Protein AF-A0A931S1G1-F1 (afdb_monomer_lite)

Foldseek 3Di:
DDDDDDDDDDDDDDDDDDDPDDPDDDPDQDPFLWDDDPNWIWTQDPLFIDINNHGLQVVLVDPPDDLVSLVVSLVVLVVSVVVCVVRDPDPVVCPSVVVNSVVSNVSSVVVVVVVVCCVVVVWDWDQDPNFIATNNDGLVVLLVVCVVAVDPVSLVVLVVLLVSLVVLCVDPVNVVCNVVSVVSNVSSVVSSVPDDRDDPPDDDDDDDPPDD

Secondary structure (DSSP, 8-state):
-------------PPPPPPP-PPPPPSS--TT--EEETTEEEEEETTEEEETTEEHHHHHH-TT--HHHHHHHHHHHHHHHHHHHHH-S-GGGGHHHHHHHHHHHHHHHHHHHHHHHHHHH---EEEETTEEEETTEEHHHHHHHHHH---HHHHHHHHHHHHHHHHHHH-GGGHHHHHHHHHHHHHHHHHHHH---------PPPPP----

Structure (mmCIF, N/CA/C/O backbone):
data_AF-A0A931S1G1-F1
#
_entry.id   AF-A0A931S1G1-F1
#
loop_
_atom_site.group_PDB
_atom_site.id
_atom_site.type_symbol
_atom_site.label_atom_id
_atom_site.label_alt_id
_atom_site.label_comp_id
_atom_site.label_asym_id
_atom_site.label_entity_id
_atom_site.label_seq_id
_atom_site.pdbx_PDB_ins_code
_atom_site.Cartn_x
_atom_site.Cartn_y
_atom_site.Cartn_z
_atom_site.occupancy
_atom_site.B_iso_or_equiv
_atom_site.auth_seq_id
_atom_site.auth_comp_id
_atom_site.auth_asym_id
_atom_site.auth_atom_id
_atom_site.pdbx_PDB_model_num
ATOM 1 N N . MET A 1 1 ? 48.129 -66.872 -9.471 1.00 43.12 1 MET A N 1
ATOM 2 C CA . MET A 1 1 ? 48.352 -65.438 -9.185 1.00 43.12 1 MET A CA 1
ATOM 3 C C . MET A 1 1 ? 47.123 -64.665 -9.630 1.00 43.12 1 MET A C 1
ATOM 5 O O . MET A 1 1 ? 46.951 -64.402 -10.811 1.00 43.12 1 MET A O 1
ATOM 9 N N . SER A 1 2 ? 46.232 -64.403 -8.679 1.00 41.09 2 SER A N 1
ATOM 10 C CA . SER A 1 2 ? 44.941 -63.745 -8.877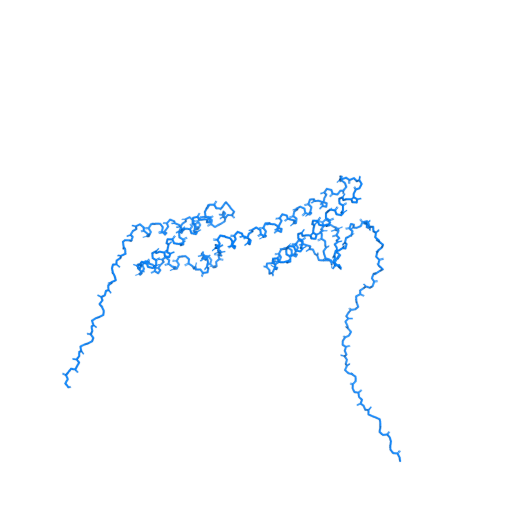 1.00 41.09 2 SER A CA 1
ATOM 11 C C . SER A 1 2 ? 45.110 -62.227 -8.863 1.00 41.09 2 SER A C 1
ATOM 13 O O . SER A 1 2 ? 45.758 -61.694 -7.964 1.00 41.09 2 SER A O 1
ATOM 15 N N . ARG A 1 3 ? 44.506 -61.521 -9.822 1.00 38.47 3 ARG A N 1
ATOM 16 C CA . ARG A 1 3 ? 44.240 -60.081 -9.710 1.00 38.47 3 ARG A CA 1
ATOM 17 C C . ARG A 1 3 ? 42.807 -59.790 -10.129 1.00 38.47 3 ARG A C 1
ATOM 19 O O . ARG A 1 3 ? 42.507 -59.551 -11.292 1.00 38.47 3 ARG A O 1
ATOM 26 N N . THR A 1 4 ? 41.953 -59.826 -9.118 1.00 42.69 4 THR A N 1
ATOM 27 C CA . THR A 1 4 ? 40.660 -59.156 -9.030 1.00 42.69 4 THR A CA 1
ATOM 28 C C . THR A 1 4 ? 40.841 -57.674 -9.373 1.00 42.69 4 THR A C 1
ATOM 30 O O . THR A 1 4 ? 41.740 -57.026 -8.835 1.00 42.69 4 THR A O 1
ATOM 33 N N . ARG A 1 5 ? 40.017 -57.127 -10.270 1.00 42.94 5 ARG A N 1
ATOM 34 C CA . ARG A 1 5 ? 39.828 -55.677 -10.387 1.00 42.94 5 ARG A CA 1
ATOM 35 C C . ARG A 1 5 ? 38.384 -55.352 -10.057 1.00 42.94 5 ARG A C 1
ATOM 37 O O . ARG A 1 5 ? 37.467 -55.847 -10.705 1.00 42.94 5 ARG A O 1
ATOM 44 N N . ASP A 1 6 ? 38.263 -54.543 -9.016 1.00 43.22 6 ASP A N 1
ATOM 45 C CA . ASP A 1 6 ? 37.042 -54.019 -8.436 1.00 43.22 6 ASP A CA 1
ATOM 46 C C . ASP A 1 6 ? 36.163 -53.272 -9.433 1.00 43.22 6 ASP A C 1
ATOM 48 O O . ASP A 1 6 ? 36.607 -52.433 -10.223 1.00 43.22 6 ASP A O 1
ATOM 52 N N . ILE A 1 7 ? 34.874 -53.554 -9.295 1.00 48.06 7 ILE A N 1
ATOM 53 C CA . ILE A 1 7 ? 33.755 -52.790 -9.817 1.00 48.06 7 ILE A CA 1
ATOM 54 C C . ILE A 1 7 ? 33.546 -51.629 -8.839 1.00 48.06 7 ILE A C 1
ATOM 56 O O . ILE A 1 7 ? 33.077 -51.836 -7.725 1.00 48.06 7 ILE A O 1
ATOM 60 N N . SER A 1 8 ? 33.882 -50.401 -9.244 1.00 40.97 8 SER A N 1
ATOM 61 C CA . SER A 1 8 ? 33.499 -49.195 -8.502 1.00 40.97 8 SER A CA 1
ATOM 62 C C . SER A 1 8 ? 32.503 -48.375 -9.318 1.00 40.97 8 SER A C 1
ATOM 64 O O . SER A 1 8 ? 32.802 -47.826 -10.381 1.00 40.97 8 SER A O 1
ATOM 66 N N . SER A 1 9 ? 31.281 -48.358 -8.800 1.00 43.06 9 SER A N 1
ATOM 67 C CA . SER A 1 9 ? 30.107 -47.625 -9.251 1.00 43.06 9 SER A CA 1
ATOM 68 C C . SER A 1 9 ? 30.359 -46.116 -9.307 1.00 43.06 9 SER A C 1
ATOM 70 O O . SER A 1 9 ? 30.421 -45.444 -8.276 1.00 43.06 9 SER A O 1
ATOM 72 N N . LYS A 1 10 ? 30.433 -45.550 -10.516 1.00 42.09 10 LYS A N 1
ATOM 73 C CA . LYS A 1 10 ? 30.334 -44.099 -10.710 1.00 42.09 10 LYS A CA 1
ATOM 74 C C . LYS A 1 10 ? 28.873 -43.670 -10.610 1.00 42.09 10 LYS A C 1
ATOM 76 O O . LYS A 1 10 ? 28.072 -43.936 -11.505 1.00 42.09 10 LYS A O 1
ATOM 81 N N . GLY A 1 11 ? 28.556 -42.984 -9.514 1.00 35.59 11 GLY A N 1
ATOM 82 C CA . GLY A 1 11 ? 27.332 -42.212 -9.353 1.00 35.59 11 GLY A CA 1
ATOM 83 C C . GLY A 1 11 ? 27.164 -41.220 -10.504 1.00 35.59 11 GLY A C 1
ATOM 84 O O . GLY A 1 11 ? 28.080 -40.481 -10.871 1.00 35.59 11 GLY A O 1
ATOM 85 N N . ARG A 1 12 ? 25.975 -41.242 -11.097 1.00 37.81 12 ARG A N 1
ATOM 86 C CA . ARG A 1 12 ? 25.542 -40.345 -12.163 1.00 37.81 12 ARG A CA 1
ATOM 87 C C . ARG A 1 12 ? 25.268 -38.976 -11.536 1.00 37.81 12 ARG A C 1
ATOM 89 O O . ARG A 1 12 ? 24.175 -38.730 -11.042 1.00 37.81 12 ARG A O 1
ATOM 96 N N . VAL A 1 13 ? 26.269 -38.098 -11.517 1.00 41.06 13 VAL A N 1
ATOM 97 C CA . VAL A 1 13 ? 26.050 -36.683 -11.195 1.00 41.06 13 VAL A CA 1
ATOM 98 C C . VAL A 1 13 ? 25.388 -36.044 -12.409 1.00 41.06 13 VAL A C 1
ATOM 100 O O . VAL A 1 13 ? 25.979 -35.950 -13.487 1.00 41.06 13 VAL A O 1
ATOM 103 N N . SER A 1 14 ? 24.126 -35.667 -12.241 1.00 42.47 14 SER A N 1
ATOM 104 C CA . SER A 1 14 ? 23.349 -34.890 -13.197 1.00 42.47 14 SER A CA 1
ATOM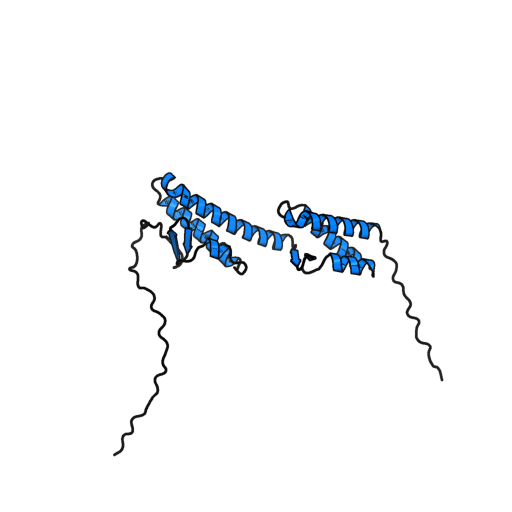 105 C C . SER A 1 14 ? 24.122 -33.631 -13.593 1.00 42.47 14 SER A C 1
ATOM 107 O O . SER A 1 14 ? 24.441 -32.796 -12.748 1.00 42.47 14 SER A O 1
ATOM 109 N N . ARG A 1 15 ? 24.442 -33.505 -14.886 1.00 41.72 15 ARG A N 1
ATOM 110 C CA . ARG A 1 15 ? 24.981 -32.273 -15.477 1.00 41.72 15 ARG A CA 1
ATOM 111 C C . ARG A 1 15 ? 24.027 -31.111 -15.160 1.00 41.72 15 ARG A C 1
ATOM 113 O O . ARG A 1 15 ? 22.837 -31.252 -15.444 1.00 41.72 15 ARG A O 1
ATOM 120 N N . PRO A 1 16 ? 24.506 -29.960 -14.659 1.00 42.03 16 PRO A N 1
ATOM 121 C CA . PRO A 1 16 ? 23.711 -28.750 -14.729 1.00 42.03 16 PRO A CA 1
ATOM 122 C C . PRO A 1 16 ? 23.528 -28.390 -16.207 1.00 42.03 16 PRO A C 1
ATOM 124 O O . PRO A 1 16 ? 24.476 -28.456 -16.995 1.00 42.03 16 PRO A O 1
ATOM 127 N N . LEU A 1 17 ? 22.291 -28.058 -16.577 1.00 48.69 17 LEU A N 1
ATOM 128 C CA . LEU A 1 17 ? 21.929 -27.533 -17.889 1.00 48.69 17 LEU A CA 1
ATOM 129 C C . LEU A 1 17 ? 22.882 -26.385 -18.244 1.00 48.69 17 LEU A C 1
ATOM 131 O O . LEU A 1 17 ? 23.081 -25.465 -17.448 1.00 48.69 17 LEU A O 1
ATOM 135 N N . GLY A 1 18 ? 23.520 -26.492 -19.409 1.00 37.00 18 GLY A N 1
ATOM 136 C CA . GLY A 1 18 ? 24.519 -25.536 -19.865 1.00 37.00 18 GLY A CA 1
ATOM 137 C C . GLY A 1 18 ? 23.962 -24.117 -19.854 1.00 37.00 18 GLY A C 1
ATOM 138 O O . GLY A 1 18 ? 22.918 -23.849 -20.447 1.00 37.00 18 GLY A O 1
ATOM 139 N N . ARG A 1 19 ? 24.673 -23.200 -19.190 1.00 50.00 19 ARG A N 1
ATOM 140 C CA . ARG A 1 19 ? 24.484 -21.771 -19.440 1.00 50.00 19 ARG A CA 1
ATOM 141 C C . ARG A 1 19 ? 24.857 -21.510 -20.903 1.00 50.00 19 ARG A C 1
ATOM 143 O O . ARG A 1 19 ? 25.936 -21.945 -21.310 1.00 50.00 19 ARG A O 1
ATOM 150 N N . PRO A 1 20 ? 24.028 -20.811 -21.692 1.00 43.75 20 PRO A N 1
ATOM 151 C CA . PRO A 1 20 ? 24.463 -20.336 -22.996 1.00 43.75 20 PRO A CA 1
ATOM 152 C C . PRO A 1 20 ? 25.664 -19.399 -22.804 1.00 43.75 20 PRO A C 1
ATOM 154 O O . PRO A 1 20 ? 25.575 -18.390 -22.102 1.00 43.75 20 PRO A O 1
ATOM 157 N N . SER A 1 21 ? 26.807 -19.766 -23.383 1.00 39.25 21 SER A N 1
ATOM 158 C CA . SER A 1 21 ? 28.000 -18.925 -23.437 1.00 39.25 21 SER A CA 1
ATOM 159 C C . SER A 1 21 ? 27.778 -17.838 -24.484 1.00 39.25 21 SER A C 1
ATOM 161 O O . SER A 1 21 ? 27.958 -18.076 -25.678 1.00 39.25 21 SER A O 1
ATOM 163 N N . TYR A 1 22 ? 27.358 -16.657 -24.043 1.00 46.38 22 TYR A N 1
ATOM 164 C CA . TYR A 1 22 ? 27.374 -15.469 -24.888 1.00 46.38 22 TYR A CA 1
ATOM 165 C C . TYR A 1 22 ? 28.769 -14.833 -24.847 1.00 46.38 22 TYR A C 1
ATOM 167 O O . TYR A 1 22 ? 29.384 -14.808 -23.775 1.00 46.38 22 TYR A O 1
ATOM 175 N N . PRO A 1 23 ? 29.288 -14.334 -25.983 1.00 43.84 23 PRO A N 1
ATOM 176 C CA . PRO A 1 23 ? 30.513 -13.546 -25.979 1.00 43.84 23 PRO A CA 1
ATOM 177 C C . PRO A 1 23 ? 30.333 -12.339 -25.049 1.00 43.84 23 PRO A C 1
ATOM 179 O O . PRO A 1 23 ? 29.264 -11.729 -25.018 1.00 43.84 23 PRO A O 1
ATOM 182 N N . ALA A 1 24 ? 31.364 -12.019 -24.264 1.00 43.88 24 ALA A N 1
ATOM 183 C CA . ALA A 1 24 ? 31.355 -10.848 -23.394 1.00 43.88 24 ALA A CA 1
ATOM 184 C C . ALA A 1 24 ? 31.170 -9.578 -24.253 1.00 43.88 24 ALA A C 1
ATOM 186 O O . ALA A 1 24 ? 32.003 -9.344 -25.133 1.00 43.88 24 ALA A O 1
ATOM 187 N N . PRO A 1 25 ? 30.113 -8.766 -24.047 1.00 44.53 25 PRO A N 1
ATOM 188 C CA . PRO A 1 25 ? 29.946 -7.536 -24.807 1.00 44.53 25 PRO A CA 1
ATOM 189 C C . PRO A 1 25 ? 31.001 -6.511 -24.383 1.00 44.53 25 PRO A C 1
ATOM 191 O O . PRO A 1 25 ? 31.298 -6.361 -23.195 1.00 44.53 25 PRO A O 1
ATOM 194 N N . LEU A 1 26 ? 31.559 -5.799 -25.364 1.00 42.56 26 LEU A N 1
ATOM 195 C CA . LEU A 1 26 ? 32.409 -4.629 -25.144 1.00 42.56 26 LEU A CA 1
ATOM 196 C C . LEU A 1 26 ? 31.640 -3.530 -24.381 1.00 42.56 26 LEU A C 1
ATOM 198 O O . LEU A 1 26 ? 30.413 -3.462 -24.467 1.00 42.56 26 LEU A O 1
ATOM 202 N N . PRO A 1 27 ? 32.335 -2.642 -23.646 1.00 41.66 27 PRO A N 1
ATOM 203 C CA . PRO A 1 27 ? 31.687 -1.579 -22.895 1.00 41.66 27 PRO A CA 1
ATOM 204 C C . PRO A 1 27 ? 31.197 -0.478 -23.847 1.00 41.66 27 PRO A C 1
ATOM 206 O O . PRO A 1 27 ? 31.980 0.320 -24.355 1.00 41.66 27 PRO A O 1
ATOM 209 N N . GLY A 1 28 ? 29.888 -0.442 -24.071 1.00 44.12 28 GLY A N 1
ATOM 210 C CA . GLY A 1 28 ? 29.167 0.601 -24.799 1.00 44.12 28 GLY A CA 1
ATOM 211 C C . GLY A 1 28 ? 27.689 0.226 -24.895 1.00 44.12 28 GLY A C 1
ATOM 212 O O . GLY A 1 28 ? 27.376 -0.962 -24.951 1.00 44.12 28 GLY A O 1
ATOM 213 N N . LEU A 1 29 ? 26.789 1.213 -24.842 1.00 47.41 29 LEU A N 1
ATOM 214 C CA . LEU A 1 29 ? 25.349 1.016 -25.015 1.00 47.41 29 LEU A CA 1
ATOM 215 C C . LEU A 1 29 ? 25.091 0.266 -26.337 1.00 47.41 29 LEU A C 1
ATOM 217 O O . LEU A 1 29 ? 25.214 0.836 -27.421 1.00 47.41 29 LEU A O 1
ATOM 221 N N . ASP A 1 30 ? 24.779 -1.027 -26.253 1.00 53.16 30 ASP A N 1
ATOM 222 C CA . ASP A 1 30 ? 24.357 -1.796 -27.422 1.00 53.16 30 ASP A CA 1
ATOM 223 C C . ASP A 1 30 ? 23.011 -1.243 -27.925 1.00 53.16 30 ASP A C 1
ATOM 225 O O . ASP A 1 30 ? 22.282 -0.597 -27.160 1.00 53.16 30 ASP A O 1
ATOM 229 N N . ARG A 1 31 ? 22.644 -1.502 -29.187 1.00 52.50 31 ARG A N 1
ATOM 230 C CA . ARG A 1 31 ? 21.367 -1.036 -29.790 1.00 52.50 31 ARG A CA 1
ATOM 231 C C . ARG A 1 31 ? 20.116 -1.390 -28.960 1.00 52.50 31 ARG A C 1
ATOM 233 O O . ARG A 1 31 ? 19.075 -0.766 -29.143 1.00 52.50 31 ARG A O 1
ATOM 240 N N . ASP A 1 32 ? 20.257 -2.318 -28.015 1.00 58.06 32 ASP A N 1
ATOM 241 C CA . ASP A 1 32 ? 19.232 -2.828 -27.104 1.00 58.06 32 ASP A CA 1
ATOM 242 C C . ASP A 1 32 ? 19.272 -2.211 -25.685 1.00 58.06 32 ASP A C 1
ATOM 244 O O . ASP A 1 32 ? 18.731 -2.786 -24.736 1.00 58.06 32 ASP A O 1
ATOM 248 N N . LEU A 1 33 ? 19.937 -1.059 -25.504 1.00 71.00 33 LEU A N 1
ATOM 249 C CA . LEU A 1 33 ? 20.028 -0.335 -24.225 1.00 71.00 33 LEU A CA 1
ATOM 250 C C . LEU A 1 33 ? 20.513 -1.221 -23.066 1.00 71.00 33 LEU A C 1
ATOM 252 O O . LEU A 1 33 ? 20.029 -1.108 -21.948 1.00 71.00 33 LEU A O 1
ATOM 256 N N . THR A 1 34 ? 21.438 -2.147 -23.293 1.00 76.69 34 THR A N 1
ATOM 257 C CA . THR A 1 34 ? 21.813 -3.111 -22.246 1.00 76.69 34 THR A CA 1
ATOM 258 C C . THR A 1 34 ? 22.752 -2.486 -21.205 1.00 76.69 34 THR A C 1
ATOM 260 O O . THR A 1 34 ? 23.719 -1.806 -21.543 1.00 76.69 34 THR A O 1
ATOM 263 N N . TYR A 1 35 ? 22.488 -2.735 -19.922 1.00 80.38 35 TYR A N 1
ATOM 264 C CA . TYR A 1 35 ? 23.264 -2.247 -18.781 1.00 80.38 35 TYR A CA 1
ATOM 265 C C . TYR A 1 35 ? 23.598 -3.389 -17.820 1.00 80.38 35 TYR A C 1
ATOM 267 O O . TYR A 1 35 ? 22.757 -4.226 -17.520 1.00 80.38 35 TYR A O 1
ATOM 275 N N . TYR A 1 36 ? 24.826 -3.418 -17.307 1.00 82.12 36 TYR A N 1
ATOM 276 C CA . TYR A 1 36 ? 25.255 -4.398 -16.312 1.00 82.12 36 TYR A CA 1
ATOM 277 C C . TYR A 1 36 ? 25.499 -3.724 -14.964 1.00 82.12 36 TYR A C 1
ATOM 279 O O . TYR A 1 36 ? 26.262 -2.758 -14.881 1.00 82.12 36 TYR A O 1
ATOM 287 N N . ARG A 1 37 ? 24.884 -4.270 -13.912 1.00 77.44 37 ARG A N 1
ATOM 288 C CA . ARG A 1 37 ? 25.019 -3.825 -12.520 1.00 77.44 37 ARG A CA 1
ATOM 289 C C . ARG A 1 37 ? 25.199 -5.036 -11.626 1.00 77.44 37 ARG A C 1
ATOM 291 O O . ARG A 1 37 ? 24.348 -5.913 -11.636 1.00 77.44 37 ARG A O 1
ATOM 298 N N . GLU A 1 38 ? 26.298 -5.088 -10.874 1.00 78.88 38 GLU A N 1
ATOM 299 C CA . GLU A 1 38 ? 26.553 -6.153 -9.884 1.00 78.88 38 GLU A CA 1
ATOM 300 C C . GLU A 1 38 ? 26.410 -7.583 -10.454 1.00 78.88 38 GLU A C 1
ATOM 302 O O . GLU A 1 38 ? 25.948 -8.502 -9.787 1.00 78.88 38 GLU A O 1
ATOM 307 N N . GLY A 1 39 ? 26.790 -7.780 -11.722 1.00 81.69 39 GLY A N 1
ATOM 308 C CA . GLY A 1 39 ? 26.665 -9.068 -12.416 1.00 81.69 39 GLY A CA 1
ATOM 309 C C . GLY A 1 39 ? 25.276 -9.371 -12.992 1.00 81.69 39 GLY A C 1
ATOM 310 O O . GLY A 1 39 ? 25.136 -10.374 -13.686 1.00 81.69 39 GLY A O 1
ATOM 311 N N . MET A 1 40 ? 24.286 -8.502 -12.772 1.00 84.81 40 MET A N 1
ATOM 312 C CA . MET A 1 40 ? 22.942 -8.600 -13.344 1.00 84.81 40 MET A CA 1
ATOM 313 C C . MET A 1 40 ? 22.825 -7.768 -14.622 1.00 84.81 40 MET A C 1
ATOM 315 O O . MET A 1 40 ? 23.361 -6.657 -14.713 1.00 84.81 40 MET A O 1
ATOM 319 N N . ARG A 1 41 ? 22.090 -8.289 -15.604 1.00 88.38 41 ARG A N 1
ATOM 320 C CA . ARG A 1 41 ? 21.856 -7.656 -16.903 1.00 88.38 41 ARG A CA 1
ATOM 321 C C . ARG A 1 41 ? 20.485 -6.991 -16.954 1.00 88.38 41 ARG A C 1
ATOM 323 O O . ARG A 1 41 ? 19.456 -7.659 -16.941 1.00 88.38 41 ARG A O 1
ATOM 330 N N . TRP A 1 42 ? 20.489 -5.683 -17.123 1.00 90.50 42 TRP A N 1
ATOM 331 C CA . TRP A 1 42 ? 19.334 -4.844 -17.404 1.00 90.50 42 TRP A CA 1
ATOM 332 C C . TRP A 1 42 ? 19.224 -4.617 -18.908 1.00 90.50 42 TRP A C 1
ATOM 334 O O . TRP A 1 42 ? 20.224 -4.362 -19.574 1.00 90.50 42 TRP A O 1
ATOM 344 N N . SER A 1 43 ? 18.023 -4.709 -19.463 1.00 89.88 43 SER A N 1
ATOM 345 C CA . SER A 1 43 ? 17.786 -4.424 -20.883 1.00 89.88 43 SER A CA 1
ATOM 346 C C . SER A 1 43 ? 16.398 -3.841 -21.093 1.00 89.88 43 SER A C 1
ATOM 348 O O . SER A 1 43 ? 15.481 -4.124 -20.317 1.00 89.88 43 SER A O 1
ATOM 350 N N . PHE A 1 44 ? 16.240 -3.034 -22.140 1.00 87.56 44 PHE A N 1
ATOM 351 C CA . PHE A 1 44 ? 14.953 -2.470 -22.524 1.00 87.56 44 PHE A CA 1
ATOM 352 C C . PHE A 1 44 ? 14.542 -3.034 -23.877 1.00 87.56 44 PHE A C 1
ATOM 354 O O . PHE A 1 44 ? 15.141 -2.721 -24.901 1.00 87.56 44 PHE A O 1
ATOM 361 N N . SER A 1 45 ? 13.511 -3.875 -23.886 1.00 84.69 45 SER A N 1
ATOM 362 C CA . SER A 1 45 ? 13.031 -4.530 -25.102 1.00 84.69 45 SER A CA 1
ATOM 363 C C . SER A 1 45 ? 11.513 -4.617 -25.102 1.00 84.69 45 SER A C 1
ATOM 365 O O . SER A 1 45 ? 10.885 -4.821 -24.062 1.00 84.69 45 SER A O 1
ATOM 367 N N . GLY A 1 46 ? 10.898 -4.391 -26.265 1.00 79.19 46 GLY A N 1
ATOM 368 C CA . GLY A 1 46 ? 9.440 -4.449 -26.413 1.00 79.19 46 GLY A CA 1
ATOM 369 C C . GLY A 1 46 ? 8.670 -3.463 -25.522 1.00 79.19 46 GLY A C 1
ATOM 370 O O . GLY A 1 46 ? 7.508 -3.705 -25.207 1.00 79.19 46 GLY A O 1
ATOM 371 N N . GLY A 1 47 ? 9.298 -2.363 -25.088 1.00 83.56 47 GLY A N 1
ATOM 372 C CA . GLY A 1 47 ? 8.690 -1.405 -24.157 1.00 83.56 47 GLY A CA 1
ATOM 373 C C . GLY A 1 47 ? 8.691 -1.851 -22.691 1.00 83.56 47 GLY A C 1
ATOM 374 O O . GLY A 1 47 ? 7.954 -1.278 -21.892 1.00 83.56 47 GLY A O 1
ATOM 375 N N . LYS A 1 48 ? 9.488 -2.863 -22.340 1.00 88.62 48 LYS A N 1
ATOM 376 C CA . LYS A 1 48 ? 9.615 -3.414 -20.990 1.00 88.62 48 LYS A CA 1
ATOM 377 C C . LYS A 1 48 ? 11.062 -3.360 -20.525 1.00 88.62 48 LYS A C 1
ATOM 379 O O . LYS A 1 48 ? 11.978 -3.448 -21.340 1.00 88.62 48 LYS A O 1
ATOM 384 N N . ILE A 1 49 ? 11.251 -3.263 -19.213 1.00 90.31 49 ILE A N 1
ATOM 385 C CA . ILE A 1 49 ? 12.567 -3.401 -18.587 1.00 90.31 49 ILE A CA 1
ATOM 386 C C . ILE A 1 49 ? 12.706 -4.828 -18.084 1.00 90.31 49 ILE A C 1
ATOM 388 O O . ILE A 1 49 ? 11.860 -5.313 -17.331 1.00 90.31 49 ILE A O 1
ATOM 392 N N . LEU A 1 50 ? 13.780 -5.483 -18.508 1.00 92.12 50 LEU A N 1
ATOM 393 C CA . LEU A 1 50 ? 14.103 -6.852 -18.149 1.00 92.12 50 LEU A CA 1
ATOM 394 C C . LEU A 1 50 ? 15.347 -6.876 -17.260 1.00 92.12 50 LEU A C 1
ATOM 396 O O . LEU A 1 50 ? 16.351 -6.253 -17.602 1.00 92.12 50 LEU A O 1
ATOM 400 N N . LEU A 1 51 ? 15.287 -7.640 -16.173 1.00 91.00 51 LEU A N 1
ATOM 401 C CA . LEU A 1 51 ? 16.396 -7.953 -15.275 1.00 91.00 51 LEU A CA 1
ATOM 402 C C . LEU A 1 51 ? 16.733 -9.439 -15.412 1.00 91.00 51 LEU A C 1
ATOM 404 O O . LEU A 1 51 ? 15.910 -10.289 -15.085 1.00 91.00 51 LEU A O 1
ATOM 408 N N . ASP A 1 52 ? 17.901 -9.761 -15.965 1.00 89.56 52 ASP A N 1
ATOM 409 C CA . ASP A 1 52 ? 18.324 -11.127 -16.312 1.00 89.56 52 ASP A CA 1
ATOM 410 C C . ASP A 1 52 ? 17.284 -11.910 -17.139 1.00 89.56 52 ASP A C 1
ATOM 412 O O . ASP A 1 52 ? 17.203 -13.135 -17.093 1.00 89.56 52 ASP A O 1
ATOM 416 N N . GLY A 1 53 ? 16.501 -11.187 -17.948 1.00 86.81 53 GLY A N 1
ATOM 417 C CA . GLY A 1 53 ? 15.429 -11.739 -18.781 1.00 86.81 53 GLY A CA 1
ATOM 418 C C . GLY A 1 53 ? 14.045 -11.770 -18.123 1.00 86.81 53 GLY A C 1
ATOM 419 O O . GLY A 1 53 ? 13.077 -12.083 -18.808 1.00 86.81 53 GLY A O 1
ATOM 420 N N . TYR A 1 54 ? 13.926 -11.404 -16.846 1.00 90.19 54 TYR A N 1
ATOM 421 C CA . TYR A 1 54 ? 12.649 -11.308 -16.135 1.00 90.19 54 TYR A CA 1
ATOM 422 C C . TYR A 1 54 ? 12.064 -9.899 -16.217 1.00 90.19 54 TYR A C 1
ATOM 424 O O . TYR A 1 54 ? 12.787 -8.919 -16.054 1.00 90.19 54 TYR A O 1
ATOM 432 N N . ASP A 1 55 ? 10.752 -9.785 -16.422 1.00 91.62 55 ASP A N 1
ATOM 433 C CA . ASP A 1 55 ? 10.065 -8.491 -16.448 1.00 91.62 55 ASP A CA 1
ATOM 434 C C . ASP A 1 55 ? 10.080 -7.848 -15.052 1.00 91.62 55 ASP A C 1
ATOM 436 O O . ASP A 1 55 ? 9.520 -8.374 -14.085 1.00 91.62 55 ASP A O 1
ATOM 440 N N . VAL A 1 56 ? 10.707 -6.676 -14.943 1.00 91.94 56 VAL A N 1
ATOM 441 C CA . VAL A 1 56 ? 10.805 -5.934 -13.680 1.00 91.94 56 VAL A CA 1
ATOM 442 C C . VAL A 1 56 ? 9.420 -5.581 -13.136 1.00 91.94 56 VAL A C 1
ATOM 444 O O . VAL A 1 56 ? 9.218 -5.576 -11.923 1.00 91.94 56 VAL A O 1
ATOM 447 N N . ASN A 1 57 ? 8.430 -5.351 -14.000 1.00 92.69 57 ASN A N 1
ATOM 448 C CA . ASN A 1 57 ? 7.063 -5.090 -13.563 1.00 92.69 57 ASN A CA 1
ATOM 449 C C . ASN A 1 57 ? 6.440 -6.298 -12.843 1.00 92.69 57 ASN A C 1
ATOM 451 O O . ASN A 1 57 ? 5.695 -6.120 -11.875 1.00 92.69 57 ASN A O 1
ATOM 455 N N . GLU A 1 58 ? 6.744 -7.520 -13.283 1.00 92.00 58 GLU A N 1
ATOM 456 C CA . GLU A 1 58 ? 6.287 -8.753 -12.632 1.00 92.00 58 GLU A CA 1
ATOM 457 C C . GLU A 1 58 ? 6.999 -8.959 -11.292 1.00 92.00 58 GLU A C 1
ATOM 459 O O . GLU A 1 58 ? 6.349 -9.241 -10.283 1.00 92.00 58 GLU A O 1
ATOM 464 N N . LEU A 1 59 ? 8.313 -8.708 -11.254 1.00 90.38 59 LEU A N 1
ATOM 465 C CA . LEU A 1 59 ? 9.115 -8.761 -10.029 1.00 90.38 59 LEU A CA 1
ATOM 466 C C . LEU A 1 59 ? 8.602 -7.784 -8.961 1.00 90.38 59 LEU A C 1
ATOM 468 O O . LEU A 1 59 ? 8.448 -8.164 -7.801 1.00 90.38 59 LEU A O 1
ATOM 472 N N . ILE A 1 60 ? 8.273 -6.548 -9.351 1.00 90.50 60 ILE A N 1
ATOM 473 C CA . ILE A 1 60 ? 7.666 -5.553 -8.454 1.00 90.50 60 ILE A CA 1
ATOM 474 C C . ILE A 1 60 ? 6.278 -6.007 -8.008 1.00 90.50 60 ILE A C 1
ATOM 476 O O . ILE A 1 60 ? 5.890 -5.750 -6.872 1.00 90.50 60 ILE A O 1
ATOM 480 N N . SER A 1 61 ? 5.520 -6.667 -8.886 1.00 88.38 61 SER A N 1
ATOM 481 C CA . SER A 1 61 ? 4.142 -7.066 -8.604 1.00 88.38 61 SER A CA 1
ATOM 482 C C . SER A 1 61 ? 4.034 -8.227 -7.613 1.00 88.38 61 SER A C 1
ATOM 484 O O . SER A 1 61 ? 2.991 -8.353 -6.965 1.00 88.38 61 SER A O 1
ATOM 486 N N . ASN A 1 62 ? 5.101 -9.009 -7.427 1.00 87.25 62 ASN A N 1
ATOM 487 C CA . ASN A 1 62 ? 5.141 -10.149 -6.516 1.00 87.25 62 ASN A CA 1
ATOM 488 C C . ASN A 1 62 ? 4.723 -9.747 -5.078 1.00 87.25 62 ASN A C 1
ATOM 490 O O . ASN A 1 62 ? 5.330 -8.842 -4.493 1.00 87.25 62 ASN A O 1
ATOM 494 N N . PRO A 1 63 ? 3.676 -10.369 -4.498 1.00 75.50 63 PRO A N 1
ATOM 495 C CA . PRO A 1 63 ? 3.213 -10.061 -3.143 1.00 75.50 63 PRO A CA 1
ATOM 496 C C . PRO A 1 63 ? 4.166 -10.556 -2.044 1.00 75.50 63 PRO A C 1
ATOM 498 O O . PRO A 1 63 ? 4.127 -10.024 -0.941 1.00 75.50 63 PRO A O 1
ATOM 501 N N . ASN A 1 64 ? 5.031 -11.530 -2.347 1.00 82.19 64 ASN A N 1
ATOM 502 C CA . ASN A 1 64 ? 5.972 -12.133 -1.397 1.00 82.19 64 ASN A CA 1
ATOM 503 C C . ASN A 1 64 ? 7.380 -11.519 -1.476 1.00 82.19 64 ASN A C 1
ATOM 505 O O . ASN A 1 64 ? 8.317 -12.051 -0.887 1.00 82.19 64 ASN A O 1
ATOM 509 N N . ALA A 1 65 ? 7.558 -10.445 -2.248 1.00 84.62 65 ALA A N 1
ATOM 510 C CA . ALA A 1 65 ? 8.852 -9.795 -2.385 1.00 84.62 65 ALA A CA 1
ATOM 511 C C . ALA A 1 65 ? 9.247 -9.060 -1.095 1.00 84.62 65 ALA A C 1
ATOM 513 O O . ALA A 1 65 ? 8.442 -8.359 -0.482 1.00 84.62 65 ALA A O 1
ATOM 514 N N . GLU A 1 66 ? 10.511 -9.203 -0.704 1.00 87.25 66 GLU A N 1
ATOM 515 C CA . GLU A 1 66 ? 11.068 -8.512 0.455 1.00 87.25 66 GLU A CA 1
ATOM 516 C C . GLU A 1 66 ? 11.375 -7.037 0.150 1.00 87.25 66 GLU A C 1
ATOM 518 O O . GLU A 1 66 ? 11.696 -6.662 -0.979 1.00 87.25 66 GLU A O 1
ATOM 523 N N . ILE A 1 67 ? 11.374 -6.193 1.188 1.00 87.00 67 ILE A N 1
ATOM 524 C CA . ILE A 1 67 ? 11.703 -4.757 1.081 1.00 87.00 67 ILE A CA 1
ATOM 525 C C . ILE A 1 67 ? 13.079 -4.549 0.426 1.00 87.00 67 ILE A C 1
ATOM 527 O O . ILE A 1 67 ? 13.242 -3.644 -0.393 1.00 87.00 67 ILE A O 1
ATOM 531 N N . GLY A 1 68 ? 14.059 -5.398 0.759 1.00 88.38 68 GLY A N 1
ATOM 532 C CA . GLY A 1 68 ? 15.409 -5.332 0.192 1.00 88.38 68 GLY A CA 1
ATOM 533 C C . GLY A 1 68 ? 15.425 -5.525 -1.325 1.00 88.38 68 GLY A C 1
ATOM 534 O O . GLY A 1 68 ? 16.145 -4.817 -2.024 1.00 88.38 68 GLY A O 1
ATOM 535 N N . MET A 1 69 ? 14.566 -6.405 -1.848 1.00 89.44 69 MET A N 1
ATOM 536 C CA . MET A 1 69 ? 14.411 -6.608 -3.289 1.00 89.44 69 MET A CA 1
ATOM 537 C C . MET A 1 69 ? 13.862 -5.349 -3.968 1.00 89.44 69 MET A C 1
ATOM 539 O O . MET A 1 69 ? 14.391 -4.922 -4.991 1.00 89.44 69 MET A O 1
ATOM 543 N N . TRP A 1 70 ? 12.838 -4.712 -3.392 1.00 91.38 70 TRP A N 1
ATOM 544 C CA . TRP A 1 70 ? 12.280 -3.470 -3.938 1.00 91.38 70 TRP A CA 1
ATOM 545 C C . TRP A 1 70 ? 13.281 -2.314 -3.917 1.00 91.38 70 TRP A C 1
ATOM 547 O O . TRP A 1 70 ? 13.391 -1.595 -4.907 1.00 91.38 70 TRP A O 1
ATOM 557 N N . LEU A 1 71 ? 14.052 -2.160 -2.837 1.00 91.38 71 LEU A N 1
ATOM 558 C CA . LEU A 1 71 ? 15.130 -1.168 -2.766 1.00 91.38 71 LEU A CA 1
ATOM 559 C C . LEU A 1 71 ? 16.228 -1.446 -3.802 1.00 91.38 71 LEU A C 1
ATOM 561 O O . LEU A 1 71 ? 16.689 -0.519 -4.467 1.00 91.38 71 LEU A O 1
ATOM 565 N N . GLY A 1 72 ? 16.603 -2.715 -3.983 1.00 90.50 72 GLY A N 1
ATOM 566 C CA . GLY A 1 72 ? 17.558 -3.133 -5.009 1.00 90.50 72 GLY A CA 1
ATOM 567 C C . GLY A 1 72 ? 17.081 -2.799 -6.423 1.00 90.50 72 GLY A C 1
ATOM 568 O O . GLY A 1 72 ? 17.852 -2.254 -7.212 1.00 90.50 72 GLY A O 1
ATOM 569 N N . ILE A 1 73 ? 15.800 -3.052 -6.721 1.00 92.31 73 ILE A N 1
ATOM 570 C CA . ILE A 1 73 ? 15.173 -2.695 -8.001 1.00 92.31 73 ILE A CA 1
ATOM 571 C C . ILE A 1 73 ? 15.131 -1.175 -8.186 1.00 92.31 73 ILE A C 1
ATOM 573 O O . ILE A 1 73 ? 15.493 -0.704 -9.259 1.00 92.31 73 ILE A O 1
ATOM 577 N N . ALA A 1 74 ? 14.734 -0.403 -7.168 1.00 92.94 74 ALA A N 1
ATOM 578 C CA . ALA A 1 74 ? 14.710 1.059 -7.249 1.00 92.94 74 ALA A CA 1
ATOM 579 C C . ALA A 1 74 ? 16.100 1.634 -7.553 1.00 92.94 74 ALA A C 1
ATOM 581 O O . ALA A 1 74 ? 16.240 2.440 -8.470 1.00 92.94 74 ALA A O 1
ATOM 582 N N . GLY A 1 75 ? 17.130 1.172 -6.834 1.00 92.25 75 GLY A N 1
ATOM 583 C CA . GLY A 1 75 ? 18.512 1.582 -7.087 1.00 92.25 75 GLY A CA 1
ATOM 584 C C . GLY A 1 75 ? 18.992 1.172 -8.480 1.00 92.25 75 GLY A C 1
ATOM 585 O O . GLY A 1 75 ? 19.603 1.970 -9.179 1.00 92.25 75 GLY A O 1
ATOM 586 N N . GLY A 1 76 ? 18.663 -0.046 -8.922 1.00 90.94 76 GLY A N 1
ATOM 587 C CA . GLY A 1 76 ? 19.014 -0.520 -10.259 1.00 90.94 76 GLY A CA 1
ATOM 588 C C . GLY A 1 76 ? 18.343 0.271 -11.383 1.00 90.94 76 GLY A C 1
ATOM 589 O O . GLY A 1 76 ? 19.007 0.607 -12.359 1.00 90.94 76 GLY A O 1
ATOM 590 N N . LEU A 1 77 ? 17.062 0.620 -11.229 1.00 92.19 77 LEU A N 1
ATOM 591 C CA . LEU A 1 77 ? 16.324 1.461 -12.175 1.00 92.19 77 LEU A CA 1
ATOM 592 C C . LEU A 1 77 ? 16.896 2.882 -12.246 1.00 92.19 77 LEU A C 1
ATOM 594 O O . LEU A 1 77 ? 17.050 3.415 -13.343 1.00 92.19 77 LEU A O 1
ATOM 598 N N . ASP A 1 78 ? 17.234 3.482 -11.104 1.00 91.38 78 ASP A N 1
ATOM 599 C CA . ASP A 1 78 ? 17.831 4.820 -11.047 1.00 91.38 78 ASP A CA 1
ATOM 600 C C . ASP A 1 78 ? 19.235 4.847 -11.681 1.00 91.38 78 ASP A C 1
ATOM 602 O O . ASP A 1 78 ? 19.524 5.695 -12.529 1.00 91.38 78 ASP A O 1
ATOM 606 N N . ASP A 1 79 ? 20.082 3.865 -11.360 1.00 89.81 79 ASP A N 1
ATOM 607 C CA . ASP A 1 79 ? 21.412 3.720 -11.961 1.00 89.81 79 ASP A CA 1
ATOM 608 C C . ASP A 1 79 ? 21.322 3.485 -13.478 1.00 89.81 79 ASP A C 1
ATOM 610 O O . ASP A 1 79 ? 22.067 4.087 -14.261 1.00 89.81 79 ASP A O 1
ATOM 614 N N . TYR A 1 80 ? 20.374 2.648 -13.908 1.00 88.94 80 TYR A N 1
ATOM 615 C CA . TYR A 1 80 ? 20.137 2.358 -15.318 1.00 88.94 80 TYR A CA 1
ATOM 616 C C . TYR A 1 80 ? 19.672 3.602 -16.078 1.00 88.94 80 TYR A C 1
ATOM 618 O O . TYR A 1 80 ? 20.219 3.915 -17.139 1.00 88.94 80 TYR A O 1
ATOM 626 N N . ARG A 1 81 ? 18.734 4.367 -15.504 1.00 89.06 81 ARG A N 1
ATOM 627 C CA . ARG A 1 81 ? 18.290 5.649 -16.058 1.00 89.06 81 ARG A CA 1
ATOM 628 C C . ARG A 1 81 ? 19.451 6.617 -16.208 1.00 89.06 81 ARG A C 1
ATOM 630 O O . ARG A 1 81 ? 19.669 7.132 -17.299 1.00 89.06 81 ARG A O 1
ATOM 637 N N . LYS A 1 82 ? 20.212 6.847 -15.133 1.00 86.94 82 LYS A N 1
ATOM 638 C CA . LYS A 1 82 ? 21.352 7.776 -15.129 1.00 86.94 82 LYS A CA 1
ATOM 639 C C . LYS A 1 82 ? 22.359 7.424 -16.210 1.00 86.94 82 LYS A C 1
ATOM 641 O O . LYS A 1 82 ? 22.873 8.319 -16.873 1.00 86.94 82 LYS A O 1
ATOM 646 N N . LYS A 1 83 ? 22.630 6.134 -16.408 1.00 83.38 83 LYS A N 1
ATOM 647 C CA . LYS A 1 83 ? 23.578 5.690 -17.426 1.00 83.38 83 LYS A CA 1
ATOM 648 C C . LYS A 1 83 ? 23.052 5.907 -18.844 1.00 83.38 83 LYS A C 1
ATOM 650 O O . LYS A 1 83 ? 23.759 6.497 -19.652 1.00 83.38 83 LYS A O 1
ATOM 655 N N . VAL A 1 84 ? 21.814 5.502 -19.124 1.00 79.75 84 VAL A N 1
ATOM 656 C CA . VAL A 1 84 ? 21.204 5.685 -20.451 1.00 79.75 84 VAL A CA 1
ATOM 657 C C . VAL A 1 84 ? 21.056 7.170 -20.790 1.00 79.75 84 VAL A C 1
ATOM 659 O O . VAL A 1 84 ? 21.422 7.572 -21.887 1.00 79.75 84 VAL A O 1
ATOM 662 N N . VAL A 1 85 ? 20.610 8.006 -19.845 1.00 77.62 85 VAL A N 1
ATOM 663 C CA . VAL A 1 85 ? 20.476 9.462 -20.042 1.00 77.62 85 VAL A CA 1
ATOM 664 C C . VAL A 1 85 ? 21.838 10.134 -20.226 1.00 77.62 85 VAL A C 1
ATOM 666 O O . VAL A 1 85 ? 21.980 11.000 -21.082 1.00 77.62 85 VAL A O 1
ATOM 669 N N . LYS A 1 86 ? 22.869 9.723 -19.476 1.00 76.31 86 LYS A N 1
ATOM 670 C CA . LYS A 1 86 ? 24.231 10.257 -19.640 1.00 76.31 86 LYS A CA 1
ATOM 671 C C . LYS A 1 86 ? 24.838 9.907 -21.002 1.00 76.31 86 LYS A C 1
ATOM 673 O O . LYS A 1 86 ? 25.623 10.685 -21.535 1.00 76.31 86 LYS A O 1
ATOM 678 N N . GLU A 1 87 ? 24.512 8.735 -21.540 1.00 72.50 87 GLU A N 1
ATOM 679 C CA . GLU A 1 87 ? 24.996 8.270 -22.845 1.00 72.50 87 GLU A CA 1
ATOM 680 C C . GLU A 1 87 ? 24.095 8.735 -24.012 1.00 72.50 87 GLU A C 1
ATOM 682 O O . GLU A 1 87 ? 24.496 8.656 -25.177 1.00 72.50 87 GLU A O 1
ATOM 687 N N . ALA A 1 88 ? 22.910 9.284 -23.719 1.00 66.25 88 ALA A N 1
ATOM 688 C CA . ALA A 1 88 ? 21.974 9.797 -24.709 1.00 66.25 88 ALA A CA 1
ATOM 689 C C . ALA A 1 88 ? 22.466 11.113 -25.331 1.00 66.25 88 ALA A C 1
ATOM 691 O O . ALA A 1 88 ? 22.619 12.133 -24.661 1.00 66.25 88 ALA A O 1
ATOM 692 N N . ARG A 1 89 ? 22.656 11.110 -26.656 1.00 61.75 89 ARG A N 1
ATOM 693 C CA . ARG A 1 89 ? 22.987 12.321 -27.431 1.00 61.75 89 ARG A CA 1
ATOM 694 C C . ARG A 1 89 ? 21.767 13.194 -27.745 1.00 61.75 89 ARG A C 1
ATOM 696 O O . ARG A 1 89 ? 21.932 14.379 -28.003 1.00 61.75 89 ARG A O 1
ATOM 703 N N . ASP A 1 90 ? 20.567 12.618 -27.715 1.00 65.25 90 ASP A N 1
ATOM 704 C CA . ASP A 1 90 ? 19.293 13.292 -27.975 1.00 65.25 90 ASP A CA 1
ATOM 705 C C . ASP A 1 90 ? 18.243 12.783 -26.977 1.00 65.25 90 ASP A C 1
ATOM 707 O O . ASP A 1 90 ? 17.945 11.588 -26.925 1.00 65.25 90 ASP A O 1
ATOM 711 N N . HIS A 1 91 ? 17.706 13.687 -26.154 1.00 63.91 91 HIS A N 1
ATOM 712 C CA . HIS A 1 91 ? 16.761 13.346 -25.086 1.00 63.91 91 HIS A CA 1
ATOM 713 C C . HIS A 1 91 ? 15.420 12.843 -25.641 1.00 63.91 91 HIS A C 1
ATOM 715 O O . HIS A 1 91 ? 14.765 12.005 -25.020 1.00 63.91 91 HIS A O 1
ATOM 721 N N . ASN A 1 92 ? 15.033 13.277 -26.846 1.00 65.62 92 ASN A N 1
ATOM 722 C CA . ASN A 1 92 ? 13.743 12.910 -27.428 1.00 65.62 92 ASN A CA 1
ATOM 723 C C . ASN A 1 92 ? 13.670 11.435 -27.854 1.00 65.62 92 ASN A C 1
ATOM 725 O O . ASN A 1 92 ? 12.578 10.874 -27.948 1.00 65.62 92 ASN A O 1
ATOM 729 N N . GLN A 1 93 ? 14.812 10.774 -28.066 1.00 66.81 93 GLN A N 1
ATOM 730 C CA . GLN A 1 93 ? 14.849 9.373 -28.501 1.00 66.81 93 GLN A CA 1
ATOM 731 C C . GLN A 1 93 ? 14.493 8.383 -27.380 1.00 66.81 93 GLN A C 1
ATOM 733 O O . GLN A 1 93 ? 14.095 7.253 -27.666 1.00 66.81 93 GLN A O 1
ATOM 738 N N . PHE A 1 94 ? 14.563 8.801 -26.110 1.00 77.12 94 PHE A N 1
ATOM 739 C CA . PHE A 1 94 ? 14.397 7.911 -24.952 1.00 77.12 94 PHE A CA 1
ATOM 740 C C . PHE A 1 94 ? 13.172 8.219 -24.086 1.00 77.12 94 PHE A C 1
ATOM 742 O O . PHE A 1 94 ? 13.003 7.610 -23.032 1.00 77.12 94 PHE A O 1
ATOM 749 N N . VAL A 1 95 ? 12.256 9.072 -24.554 1.00 81.88 95 VAL A N 1
ATOM 750 C CA . VAL A 1 95 ? 11.032 9.456 -23.820 1.00 81.88 95 VAL A CA 1
ATOM 751 C C . VAL A 1 95 ? 10.231 8.234 -23.357 1.00 81.88 95 VAL A C 1
ATOM 753 O O . VAL A 1 95 ? 9.770 8.169 -22.220 1.00 81.88 95 VAL A O 1
ATOM 756 N N . ARG A 1 96 ? 10.095 7.215 -24.217 1.00 82.56 96 ARG A N 1
ATOM 757 C CA . ARG A 1 96 ? 9.369 5.983 -23.868 1.00 82.56 96 ARG A CA 1
ATOM 758 C C . ARG A 1 96 ? 10.083 5.170 -22.787 1.00 82.56 96 ARG A C 1
ATOM 760 O O . ARG A 1 96 ? 9.420 4.582 -21.941 1.00 82.56 96 ARG A O 1
ATOM 767 N N . PHE A 1 97 ? 11.410 5.119 -22.830 1.00 86.38 97 PHE A N 1
ATOM 768 C CA . PHE A 1 97 ? 12.219 4.440 -21.821 1.00 86.38 97 PHE A CA 1
ATOM 769 C C . PHE A 1 97 ? 12.093 5.140 -20.464 1.00 86.38 97 PHE A C 1
ATOM 771 O O . PHE A 1 97 ? 11.792 4.484 -19.467 1.00 86.38 97 PHE A O 1
ATOM 778 N N . GLU A 1 98 ? 12.228 6.468 -20.437 1.00 87.25 98 GLU A N 1
ATOM 779 C CA . GLU A 1 98 ? 12.073 7.251 -19.210 1.00 87.25 98 GLU A CA 1
ATOM 780 C C . GLU A 1 98 ? 10.678 7.098 -18.607 1.00 87.25 98 GLU A C 1
ATOM 782 O O . GLU A 1 98 ? 10.560 6.834 -17.414 1.00 87.25 98 GLU A O 1
ATOM 787 N N . ALA A 1 99 ? 9.624 7.168 -19.425 1.00 88.00 99 ALA A N 1
ATOM 788 C CA . ALA A 1 99 ? 8.255 6.976 -18.955 1.00 88.00 99 ALA A CA 1
ATOM 789 C C . ALA A 1 99 ? 8.048 5.598 -18.300 1.00 88.00 99 ALA A C 1
ATOM 791 O O . ALA A 1 99 ? 7.355 5.486 -17.288 1.00 88.00 99 ALA A O 1
ATOM 792 N N . VAL A 1 100 ? 8.664 4.542 -18.849 1.00 90.56 100 VAL A N 1
ATOM 793 C CA . VAL A 1 100 ? 8.598 3.195 -18.265 1.00 90.56 100 VAL A CA 1
ATOM 794 C C . VAL A 1 100 ? 9.375 3.126 -16.951 1.00 90.56 100 VAL A C 1
ATOM 796 O O . VAL A 1 100 ? 8.855 2.566 -15.986 1.00 90.56 100 VAL A O 1
ATOM 799 N N . ILE A 1 101 ? 10.575 3.712 -16.874 1.00 91.88 101 ILE A N 1
ATOM 800 C CA . ILE A 1 101 ? 11.333 3.781 -15.616 1.00 91.88 101 ILE A CA 1
ATOM 801 C C . ILE A 1 101 ? 10.542 4.521 -14.541 1.00 91.88 101 ILE A C 1
ATOM 803 O O . ILE A 1 101 ? 10.385 3.988 -13.446 1.00 91.88 101 ILE A O 1
ATOM 807 N N . GLU A 1 102 ? 10.014 5.704 -14.848 1.00 91.62 102 GLU A N 1
ATOM 808 C CA . GLU A 1 102 ? 9.239 6.511 -13.900 1.00 91.62 102 GLU A CA 1
ATOM 809 C C . GLU A 1 102 ? 7.997 5.764 -13.406 1.00 91.62 102 GLU A C 1
ATOM 811 O O . GLU A 1 102 ? 7.719 5.722 -12.206 1.00 91.62 102 GLU A O 1
ATOM 816 N N . ALA A 1 103 ? 7.284 5.080 -14.305 1.00 92.06 103 ALA A N 1
ATOM 817 C CA . ALA A 1 103 ? 6.144 4.255 -13.926 1.00 92.06 103 ALA A CA 1
ATOM 818 C C . ALA A 1 103 ? 6.541 3.101 -12.985 1.00 92.06 103 ALA A C 1
ATOM 820 O O . ALA A 1 103 ? 5.808 2.790 -12.041 1.00 92.06 103 ALA A O 1
ATOM 821 N N . LEU A 1 104 ? 7.688 2.455 -13.217 1.00 93.81 104 LEU A N 1
ATOM 822 C CA . LEU A 1 104 ? 8.184 1.372 -12.362 1.00 93.81 104 LEU A CA 1
ATOM 823 C C . LEU A 1 104 ? 8.676 1.896 -11.008 1.00 93.81 104 LEU A C 1
ATOM 825 O O . LEU A 1 104 ? 8.314 1.326 -9.978 1.00 93.81 104 LEU A O 1
ATOM 829 N N . LEU A 1 105 ? 9.424 3.001 -10.990 1.00 94.12 105 LEU A N 1
ATOM 830 C CA . LEU A 1 105 ? 9.858 3.676 -9.764 1.00 94.12 105 LEU A CA 1
ATOM 831 C C . LEU A 1 105 ? 8.658 4.122 -8.927 1.00 94.12 105 LEU A C 1
ATOM 833 O O . LEU A 1 105 ? 8.614 3.837 -7.732 1.00 94.12 105 LEU A O 1
ATOM 837 N N . GLY A 1 106 ? 7.639 4.722 -9.546 1.00 91.50 106 GLY A N 1
ATOM 838 C CA . GLY A 1 106 ? 6.397 5.098 -8.873 1.00 91.50 106 GLY A CA 1
ATOM 839 C C . GLY A 1 106 ? 5.700 3.908 -8.206 1.00 91.50 106 GLY A C 1
ATOM 840 O O . GLY A 1 106 ? 5.273 4.004 -7.054 1.00 91.50 106 GLY A O 1
ATOM 841 N N . LYS A 1 107 ? 5.649 2.745 -8.874 1.00 91.81 107 LYS A N 1
ATOM 842 C CA . LYS A 1 107 ? 5.107 1.509 -8.277 1.00 91.81 107 LYS A CA 1
ATOM 843 C C . LYS A 1 107 ? 5.932 1.029 -7.085 1.00 91.81 107 LYS A C 1
ATOM 845 O O . LYS A 1 107 ? 5.356 0.650 -6.064 1.00 91.81 107 LYS A O 1
ATOM 850 N N . VAL A 1 108 ? 7.260 1.035 -7.205 1.00 93.06 108 VAL A N 1
ATOM 851 C CA . VAL A 1 108 ? 8.162 0.615 -6.123 1.00 93.06 108 VAL A CA 1
ATOM 852 C C . VAL A 1 108 ? 8.038 1.545 -4.921 1.00 93.06 108 VAL A C 1
ATOM 854 O O . VAL A 1 108 ? 7.803 1.074 -3.808 1.00 93.06 108 VAL A O 1
ATOM 857 N N . PHE A 1 109 ? 8.118 2.859 -5.130 1.00 91.25 109 PHE A N 1
ATOM 858 C CA . PHE A 1 109 ? 7.994 3.839 -4.055 1.00 91.25 109 PHE A CA 1
ATOM 859 C C . PHE A 1 109 ? 6.607 3.841 -3.423 1.00 91.25 109 PHE A C 1
ATOM 861 O O . PHE A 1 109 ? 6.517 3.964 -2.207 1.00 91.25 109 PHE A O 1
ATOM 868 N N . GLY A 1 110 ? 5.539 3.614 -4.191 1.00 87.38 110 GLY A N 1
ATOM 869 C CA . GLY A 1 110 ? 4.199 3.427 -3.631 1.00 87.38 110 GLY A CA 1
ATOM 870 C C . GLY A 1 110 ? 4.131 2.244 -2.658 1.00 87.38 110 GLY A C 1
ATOM 871 O O . GLY A 1 110 ? 3.558 2.358 -1.575 1.00 87.38 110 GLY A O 1
ATOM 872 N N . ARG A 1 111 ? 4.778 1.118 -2.992 1.00 86.88 111 ARG A N 1
ATOM 873 C CA . ARG A 1 111 ? 4.866 -0.047 -2.094 1.00 86.88 111 ARG A CA 1
ATOM 874 C C . ARG A 1 111 ? 5.738 0.220 -0.870 1.00 86.88 111 ARG A C 1
ATOM 876 O O . ARG A 1 111 ? 5.328 -0.097 0.242 1.00 86.88 111 ARG A O 1
ATOM 883 N N . LEU A 1 112 ? 6.913 0.818 -1.060 1.00 87.75 112 LEU A N 1
ATOM 884 C CA . LEU A 1 112 ? 7.815 1.166 0.042 1.00 87.75 112 LEU A CA 1
ATOM 885 C C . LEU A 1 112 ? 7.164 2.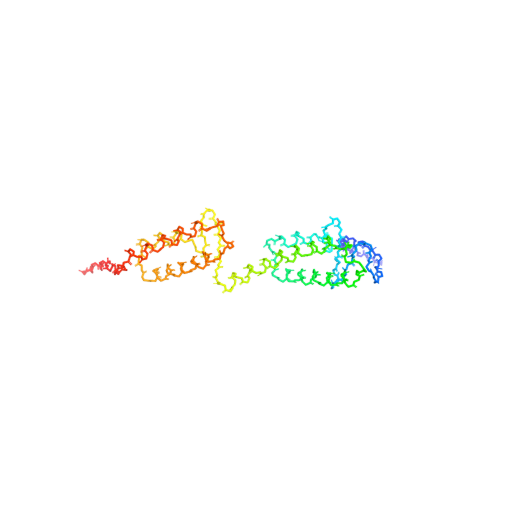159 1.006 1.00 87.75 112 LEU A C 1
ATOM 887 O O . LEU A 1 112 ? 7.242 1.966 2.217 1.00 87.75 112 LEU A O 1
ATOM 891 N N . LYS A 1 113 ? 6.470 3.168 0.472 1.00 84.94 113 LYS A N 1
ATOM 892 C CA . LYS A 1 113 ? 5.681 4.119 1.252 1.00 84.94 113 LYS A CA 1
ATOM 893 C C . LYS A 1 113 ? 4.608 3.401 2.058 1.00 84.94 113 LYS A C 1
ATOM 895 O O . LYS A 1 113 ? 4.551 3.600 3.261 1.00 84.94 113 LYS A O 1
ATOM 900 N N . LYS A 1 114 ? 3.834 2.503 1.440 1.00 82.25 114 LYS A N 1
ATOM 901 C CA . LYS A 1 114 ? 2.824 1.711 2.157 1.00 82.25 114 LYS A CA 1
ATOM 902 C C . LYS A 1 114 ? 3.429 0.946 3.341 1.00 82.25 114 LYS A C 1
ATOM 904 O O . LYS A 1 114 ? 2.899 1.013 4.442 1.00 82.25 114 LYS A O 1
ATOM 909 N N . VAL A 1 115 ? 4.560 0.267 3.140 1.00 82.00 115 VAL A N 1
ATOM 910 C CA . VAL A 1 115 ? 5.247 -0.458 4.224 1.00 82.00 115 VAL A CA 1
ATOM 911 C C . VAL A 1 115 ? 5.769 0.487 5.307 1.00 82.00 115 VAL A C 1
ATOM 913 O O . VAL A 1 115 ? 5.692 0.170 6.494 1.00 82.00 115 VAL A O 1
ATOM 916 N N . TYR A 1 116 ? 6.318 1.637 4.919 1.00 81.69 116 TYR A N 1
ATOM 917 C CA . TYR A 1 116 ? 6.764 2.654 5.866 1.00 81.69 116 TYR A CA 1
ATOM 918 C C . TYR A 1 116 ? 5.596 3.203 6.687 1.00 81.69 116 TYR A C 1
ATOM 920 O O . TYR A 1 116 ? 5.709 3.294 7.907 1.00 81.69 116 TYR A O 1
ATOM 928 N N . ASP A 1 117 ? 4.475 3.514 6.043 1.00 74.00 117 ASP A N 1
ATOM 929 C CA . ASP A 1 117 ? 3.275 4.030 6.690 1.00 74.00 117 ASP A CA 1
ATOM 930 C C . ASP A 1 117 ? 2.694 2.984 7.648 1.00 74.00 117 ASP A C 1
ATOM 932 O O . ASP A 1 117 ? 2.379 3.321 8.786 1.00 74.00 117 AS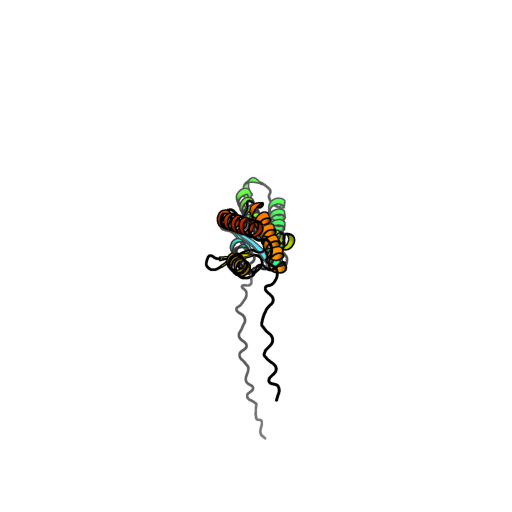P A O 1
ATOM 936 N N . GLU A 1 118 ? 2.646 1.705 7.270 1.00 75.00 118 GLU A N 1
ATOM 937 C CA . GLU A 1 118 ? 2.237 0.603 8.156 1.00 75.00 118 GLU A CA 1
ATOM 938 C C . GLU A 1 118 ? 3.152 0.481 9.387 1.00 75.00 118 GLU A C 1
ATOM 940 O O . GLU A 1 118 ? 2.668 0.387 10.519 1.00 75.00 118 GLU A O 1
ATOM 945 N N . LYS A 1 119 ? 4.479 0.533 9.196 1.00 73.88 119 LYS A N 1
ATOM 946 C CA . LYS A 1 119 ? 5.452 0.450 10.300 1.00 73.88 119 LYS A CA 1
ATOM 947 C C . LYS A 1 119 ? 5.421 1.672 11.214 1.00 73.88 119 LYS A C 1
ATOM 949 O O . LYS A 1 119 ? 5.515 1.520 12.428 1.00 73.88 119 LYS A O 1
ATOM 954 N N . THR A 1 120 ? 5.305 2.867 10.643 1.00 70.00 120 THR A N 1
ATOM 955 C CA . THR A 1 120 ? 5.398 4.138 11.375 1.00 70.00 120 THR A CA 1
ATOM 956 C C . THR A 1 120 ? 4.085 4.474 12.077 1.00 70.00 120 THR A C 1
ATOM 958 O O . THR A 1 120 ? 4.094 4.941 13.212 1.00 70.00 120 THR A O 1
ATOM 961 N N . SER A 1 121 ? 2.941 4.193 11.444 1.00 68.56 121 SER A N 1
ATOM 962 C CA . SER A 1 121 ? 1.629 4.367 12.080 1.00 68.56 121 SER A CA 1
ATOM 963 C C . SER A 1 121 ? 1.309 3.257 13.085 1.00 68.56 121 SER A C 1
ATOM 965 O O . SER A 1 121 ? 0.475 3.450 13.971 1.00 68.56 121 SER A O 1
ATOM 967 N N . GLY A 1 122 ? 1.947 2.086 12.955 1.00 77.50 122 GLY A N 1
ATOM 968 C CA . GLY A 1 122 ? 1.605 0.895 13.732 1.00 77.50 122 GLY A CA 1
ATOM 969 C C . GLY A 1 122 ? 0.184 0.394 13.443 1.00 77.50 122 GLY A C 1
ATOM 970 O O . GLY A 1 122 ? -0.416 -0.286 14.284 1.00 77.50 122 GLY A O 1
ATOM 971 N N . ILE A 1 123 ? -0.383 0.773 12.293 1.00 83.12 123 ILE A N 1
ATOM 972 C CA . ILE A 1 123 ? -1.715 0.386 11.838 1.00 83.12 123 ILE A CA 1
ATOM 973 C C . ILE A 1 123 ? -1.548 -0.608 10.697 1.00 83.12 123 ILE A C 1
ATOM 975 O O . ILE A 1 123 ? -1.042 -0.281 9.629 1.00 83.12 123 ILE A O 1
ATOM 979 N N . THR A 1 124 ? -2.029 -1.822 10.917 1.00 84.25 124 THR A N 1
ATOM 980 C CA . THR A 1 124 ? -2.131 -2.853 9.888 1.00 84.25 124 THR A CA 1
ATOM 981 C C . THR A 1 124 ? -3.588 -3.249 9.791 1.00 84.25 124 THR A C 1
ATOM 983 O O . THR A 1 124 ? -4.217 -3.519 10.813 1.00 84.25 124 THR A O 1
ATOM 986 N N . TRP A 1 125 ? -4.146 -3.292 8.588 1.00 89.12 125 TRP A N 1
ATOM 987 C CA . TRP A 1 125 ? -5.526 -3.720 8.401 1.00 89.12 125 TRP A CA 1
ATOM 988 C C . TRP A 1 125 ? -5.663 -4.675 7.219 1.00 89.12 125 TRP A C 1
ATOM 990 O O . TRP A 1 125 ? -4.903 -4.610 6.253 1.00 89.12 125 TRP A O 1
ATOM 1000 N N . SER A 1 126 ? -6.642 -5.569 7.304 1.00 90.88 126 SER A N 1
ATOM 1001 C CA . SER A 1 126 ? -7.012 -6.497 6.237 1.00 90.88 126 SER A CA 1
ATOM 1002 C C . SER A 1 126 ? -8.531 -6.678 6.198 1.00 90.88 126 SER A C 1
ATOM 1004 O O . SER A 1 126 ? -9.237 -6.452 7.183 1.00 90.88 126 SER A O 1
ATOM 1006 N N . MET A 1 127 ? -9.040 -7.069 5.029 1.00 91.00 127 MET A N 1
ATOM 1007 C CA . MET A 1 127 ? -10.415 -7.536 4.866 1.00 91.00 127 MET A CA 1
ATOM 1008 C C . MET A 1 127 ? -10.385 -9.054 4.721 1.00 91.00 127 MET A C 1
ATOM 1010 O O . MET A 1 127 ? -9.910 -9.572 3.712 1.00 91.00 127 MET A O 1
ATOM 1014 N N . GLU A 1 128 ? -10.904 -9.769 5.713 1.00 91.25 128 GLU A N 1
ATOM 1015 C CA . GLU A 1 128 ? -10.919 -11.231 5.734 1.00 91.25 128 GLU A CA 1
ATOM 1016 C C . GLU A 1 128 ? -12.360 -11.725 5.772 1.00 91.25 128 GLU A C 1
ATOM 1018 O O . GLU A 1 128 ? -13.085 -11.472 6.729 1.00 91.25 128 GLU A O 1
ATOM 1023 N N . LYS A 1 129 ? -12.808 -12.411 4.711 1.00 90.56 129 LYS A N 1
ATOM 1024 C CA . LYS A 1 129 ? -14.185 -12.940 4.603 1.00 90.56 129 LYS A CA 1
ATOM 1025 C C . LYS A 1 129 ? -15.267 -11.876 4.886 1.00 90.56 129 LYS A C 1
ATOM 1027 O O . LYS A 1 129 ? -16.267 -12.153 5.539 1.00 90.56 129 LYS A O 1
ATOM 1032 N N . GLY A 1 130 ? -15.042 -10.642 4.425 1.00 88.62 130 GLY A N 1
ATOM 1033 C CA . GLY A 1 130 ? -15.946 -9.504 4.651 1.00 88.62 130 GLY A CA 1
ATOM 1034 C C . GLY A 1 130 ? -15.830 -8.848 6.032 1.00 88.62 130 GLY A C 1
ATOM 1035 O O . GLY A 1 130 ? -16.589 -7.933 6.334 1.00 88.62 130 GLY A O 1
ATOM 1036 N N . GLN A 1 131 ? -14.890 -9.283 6.870 1.00 92.00 131 GLN A N 1
ATOM 1037 C CA . GLN A 1 131 ? -14.654 -8.724 8.196 1.00 92.00 131 GLN A CA 1
ATOM 1038 C C . GLN A 1 131 ? -13.450 -7.787 8.181 1.00 92.00 131 GLN A C 1
ATOM 1040 O O . GLN A 1 131 ? -12.416 -8.099 7.590 1.00 92.00 131 GLN A O 1
ATOM 1045 N N . PHE A 1 132 ? -13.585 -6.650 8.864 1.00 93.56 132 PHE A N 1
ATOM 1046 C CA . PHE A 1 132 ? -12.501 -5.689 9.021 1.00 93.56 132 PHE A CA 1
ATOM 1047 C C . PHE A 1 132 ? -11.602 -6.098 10.191 1.00 93.56 132 PHE A C 1
ATOM 1049 O O . PHE A 1 132 ? -12.028 -6.102 11.355 1.00 93.56 132 PHE A O 1
ATOM 1056 N N . ILE A 1 133 ? -10.362 -6.452 9.866 1.00 94.50 133 ILE A N 1
ATOM 1057 C CA . ILE A 1 133 ? -9.336 -6.848 10.823 1.00 94.50 133 ILE A CA 1
ATOM 1058 C C . ILE A 1 133 ? -8.370 -5.682 10.992 1.00 94.50 133 ILE A C 1
ATOM 1060 O O . ILE A 1 133 ? -7.790 -5.204 10.022 1.00 94.50 133 ILE A O 1
ATOM 1064 N N .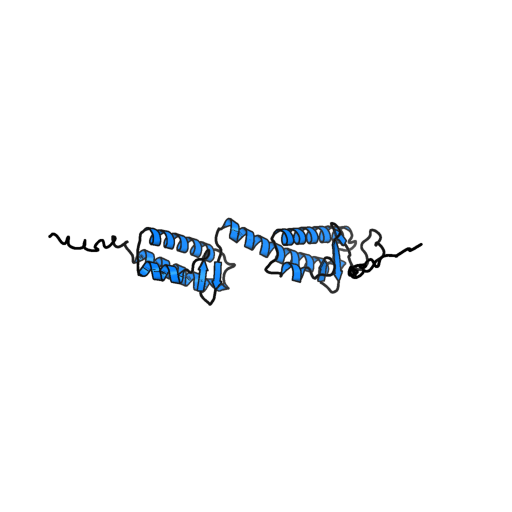 LEU A 1 134 ? -8.183 -5.233 12.229 1.00 93.62 134 LEU A N 1
ATOM 1065 C CA . LEU A 1 134 ? -7.301 -4.133 12.596 1.00 93.62 134 LEU A CA 1
ATOM 1066 C C . LEU A 1 134 ? -6.264 -4.629 13.601 1.00 93.62 134 LEU A C 1
ATOM 1068 O O . LEU A 1 134 ? -6.611 -5.068 14.695 1.00 93.62 134 LEU A O 1
ATOM 1072 N N . ASN A 1 135 ? -4.989 -4.575 13.229 1.00 90.69 135 ASN A N 1
ATOM 1073 C CA . ASN A 1 135 ? -3.851 -5.118 13.971 1.00 90.69 135 ASN A CA 1
ATOM 1074 C C . ASN A 1 135 ? -4.101 -6.562 14.451 1.00 90.69 135 ASN A C 1
ATOM 1076 O O . ASN A 1 135 ? -3.854 -6.890 15.610 1.00 90.69 135 ASN A O 1
ATOM 1080 N N . GLY A 1 136 ? -4.644 -7.407 13.567 1.00 90.81 136 GLY A N 1
ATOM 1081 C CA . GLY A 1 136 ? -4.968 -8.807 13.864 1.00 90.81 136 GLY A CA 1
ATOM 1082 C C . GLY A 1 136 ? -6.259 -9.022 14.661 1.00 90.81 136 GLY A C 1
ATOM 1083 O O . GLY A 1 136 ? -6.526 -10.138 15.097 1.00 90.81 136 GLY A O 1
ATOM 1084 N N . ILE A 1 137 ? -7.069 -7.979 14.872 1.00 92.88 137 ILE A N 1
ATOM 1085 C CA . ILE A 1 137 ? -8.295 -8.056 15.674 1.00 92.88 137 ILE A CA 1
ATOM 1086 C C . ILE A 1 137 ? -9.505 -7.726 14.815 1.00 92.88 137 ILE A C 1
ATOM 1088 O O . ILE A 1 137 ? -9.587 -6.655 14.220 1.00 92.88 137 ILE A O 1
ATOM 1092 N N . ASN A 1 138 ? -10.487 -8.623 14.809 1.00 95.50 138 ASN A N 1
ATOM 1093 C CA . ASN A 1 138 ? -11.790 -8.331 14.231 1.00 95.50 138 ASN A CA 1
ATOM 1094 C C . ASN A 1 138 ? -12.526 -7.297 15.096 1.00 95.50 138 ASN A C 1
ATOM 1096 O O . ASN A 1 138 ? -12.921 -7.579 16.233 1.00 95.50 138 ASN A O 1
ATOM 1100 N N . VAL A 1 139 ? -12.730 -6.107 14.529 1.00 95.50 139 VAL A N 1
ATOM 1101 C CA . VAL A 1 139 ? -13.313 -4.963 15.239 1.00 95.50 139 VAL A CA 1
ATOM 1102 C C . VAL A 1 139 ? -14.767 -5.228 15.648 1.00 95.50 139 VAL A C 1
ATOM 1104 O O . VAL A 1 139 ? -15.129 -4.967 16.796 1.00 95.50 139 VAL A O 1
ATOM 1107 N N . ARG A 1 140 ? -15.590 -5.812 14.761 1.00 95.00 140 ARG A N 1
ATOM 1108 C CA . ARG A 1 140 ? -17.004 -6.127 15.056 1.00 95.00 140 ARG A CA 1
ATOM 1109 C C . ARG A 1 140 ? -17.129 -7.190 16.147 1.00 95.00 140 ARG A C 1
ATOM 1111 O O . ARG A 1 140 ? -17.949 -7.045 17.051 1.00 95.00 140 ARG A O 1
ATOM 1118 N N . SER A 1 141 ? -16.289 -8.224 16.106 1.00 94.44 141 SER A N 1
ATOM 1119 C CA . SER A 1 141 ? -16.270 -9.266 17.140 1.00 94.44 141 SER A CA 1
ATOM 1120 C C . SER A 1 141 ? -15.882 -8.702 18.506 1.00 94.44 141 SER A C 1
ATOM 1122 O O . SER A 1 141 ? -16.503 -9.042 19.512 1.00 94.44 141 SER A O 1
ATOM 1124 N N . PHE A 1 142 ? -14.891 -7.806 18.557 1.00 95.06 142 PHE A N 1
ATOM 1125 C CA . PHE A 1 142 ? -14.513 -7.157 19.811 1.00 95.06 142 PHE A CA 1
ATOM 1126 C C . PHE A 1 142 ? -15.631 -6.255 20.353 1.00 95.06 142 PHE A C 1
ATOM 1128 O O . PHE A 1 142 ? -15.924 -6.289 21.548 1.00 95.06 142 PHE A O 1
ATOM 1135 N N . LEU A 1 143 ? -16.291 -5.488 19.482 1.00 93.81 143 LEU A N 1
ATOM 1136 C CA . LEU A 1 143 ? -17.426 -4.646 19.860 1.00 93.81 143 LEU A CA 1
ATOM 1137 C C . LEU A 1 143 ? -18.581 -5.479 20.443 1.00 93.81 143 LEU A C 1
ATOM 1139 O O . LEU A 1 143 ? -19.136 -5.124 21.483 1.00 93.81 143 LEU A O 1
ATOM 1143 N N . ALA A 1 144 ? -18.896 -6.627 19.835 1.00 93.31 144 ALA A N 1
ATOM 1144 C CA . ALA A 1 144 ? -19.894 -7.557 20.362 1.00 93.31 144 ALA A CA 1
ATOM 1145 C C . ALA A 1 144 ? -19.514 -8.095 21.755 1.00 93.31 144 ALA A C 1
ATOM 1147 O O . ALA A 1 144 ? -20.352 -8.124 22.655 1.00 93.31 144 ALA A O 1
ATOM 1148 N N . LEU A 1 145 ? -18.244 -8.456 21.973 1.00 91.88 145 LEU A N 1
ATOM 1149 C CA . LEU A 1 145 ? -17.754 -8.887 23.289 1.00 91.88 145 LEU A CA 1
ATOM 1150 C C . LEU A 1 145 ? -17.853 -7.777 24.342 1.00 91.88 145 LEU A C 1
ATOM 1152 O O . LEU A 1 145 ? -18.208 -8.044 25.491 1.00 91.88 145 LEU A O 1
ATOM 1156 N N . TYR A 1 146 ? -17.567 -6.532 23.961 1.00 92.19 146 TYR A N 1
ATOM 1157 C CA . TYR A 1 146 ? -17.696 -5.391 24.862 1.00 92.19 146 TYR A CA 1
ATOM 1158 C C . TYR A 1 146 ? -19.139 -5.165 25.314 1.00 92.19 146 TYR A C 1
ATOM 1160 O O . TYR A 1 146 ? -19.366 -4.937 26.502 1.00 92.19 146 TYR A O 1
ATOM 1168 N N . ARG A 1 147 ? -20.111 -5.291 24.400 1.00 91.25 147 ARG A N 1
ATOM 1169 C CA . ARG A 1 147 ? -21.546 -5.187 24.715 1.00 91.25 147 ARG A CA 1
ATOM 1170 C C . ARG A 1 147 ? -21.982 -6.197 25.777 1.00 91.25 147 ARG A C 1
ATOM 1172 O O . ARG A 1 147 ? -22.801 -5.865 26.625 1.00 91.25 147 ARG A O 1
ATOM 1179 N N . VAL A 1 148 ? -21.396 -7.396 25.768 1.00 91.38 148 VAL A N 1
ATOM 1180 C CA . VAL A 1 148 ? -21.648 -8.433 26.785 1.00 91.38 148 VAL A CA 1
ATOM 1181 C C . VAL A 1 148 ? -20.914 -8.131 28.095 1.00 91.38 148 VAL A C 1
ATOM 1183 O O . VAL A 1 148 ? -21.465 -8.340 29.174 1.00 91.38 148 VAL A O 1
ATOM 1186 N N . LYS A 1 149 ? -19.664 -7.652 28.029 1.00 88.56 149 LYS A N 1
ATOM 1187 C CA . LYS A 1 149 ? -18.812 -7.434 29.208 1.00 88.56 149 LYS A CA 1
ATOM 1188 C C . LYS A 1 149 ? -18.079 -6.088 29.159 1.00 88.56 149 LYS A C 1
ATOM 1190 O O . LYS A 1 149 ? -16.910 -5.996 28.769 1.00 88.56 149 LYS A O 1
ATOM 1195 N N . ARG A 1 150 ? -18.741 -5.050 29.675 1.00 89.88 150 ARG A N 1
ATOM 1196 C CA . ARG A 1 150 ? -18.249 -3.661 29.721 1.00 89.88 150 ARG A CA 1
ATOM 1197 C C . ARG A 1 150 ? -17.221 -3.419 30.834 1.00 89.88 150 ARG A C 1
ATOM 1199 O O . ARG A 1 150 ? -17.488 -2.732 31.814 1.00 89.88 150 ARG A O 1
ATOM 1206 N N . THR A 1 151 ? -16.023 -3.986 30.697 1.00 91.00 151 THR A N 1
ATOM 1207 C CA . THR A 1 151 ? -14.908 -3.674 31.616 1.00 91.00 151 THR A CA 1
ATOM 1208 C C . THR A 1 151 ? -14.180 -2.391 31.223 1.00 91.00 151 THR A C 1
ATOM 1210 O O . THR A 1 151 ? -14.090 -2.060 30.042 1.00 91.00 151 THR A O 1
ATOM 1213 N N . GLU A 1 152 ? -13.558 -1.726 32.198 1.00 89.94 152 GLU A N 1
ATOM 1214 C CA . GLU A 1 152 ? -12.698 -0.556 31.962 1.00 89.94 152 GLU A CA 1
ATOM 1215 C C . GLU A 1 152 ? -11.535 -0.870 31.004 1.00 89.94 152 GLU A C 1
ATOM 1217 O O . GLU A 1 152 ? -11.232 -0.102 30.094 1.00 89.94 152 GLU A O 1
ATOM 1222 N N . LYS A 1 153 ? -10.925 -2.058 31.128 1.00 90.94 153 LYS A N 1
ATOM 1223 C CA . LYS A 1 153 ? -9.876 -2.513 30.201 1.00 90.94 153 LYS A CA 1
ATOM 1224 C C . LYS A 1 153 ? -10.396 -2.609 28.764 1.00 90.94 153 LYS A C 1
ATOM 1226 O O . LYS A 1 153 ? -9.714 -2.180 27.838 1.00 90.94 153 LYS A O 1
ATOM 1231 N N . ALA A 1 154 ? -11.590 -3.168 28.578 1.00 91.81 154 ALA A N 1
ATOM 1232 C CA . ALA A 1 154 ? -12.198 -3.297 27.258 1.00 91.81 154 ALA A CA 1
ATOM 1233 C C . ALA A 1 154 ? -12.642 -1.936 26.692 1.00 91.81 154 ALA A C 1
ATOM 1235 O O . ALA A 1 154 ? -12.493 -1.710 25.494 1.00 91.81 154 ALA A O 1
ATOM 1236 N N . ARG A 1 155 ? -13.088 -1.007 27.549 1.00 92.88 155 ARG A N 1
ATOM 1237 C CA . ARG A 1 155 ? -13.390 0.383 27.176 1.00 92.88 155 ARG A CA 1
ATOM 1238 C C . ARG A 1 155 ? -12.151 1.093 26.625 1.00 92.88 155 ARG A C 1
ATOM 1240 O O . ARG A 1 155 ? -12.186 1.575 25.498 1.00 92.88 155 ARG A O 1
ATOM 1247 N N . ARG A 1 156 ? -11.037 1.078 27.366 1.00 92.81 156 ARG A N 1
ATOM 1248 C CA . ARG A 1 156 ? -9.757 1.661 26.915 1.00 92.81 156 ARG A CA 1
ATOM 1249 C C . ARG A 1 156 ? -9.265 1.033 25.614 1.00 92.81 156 ARG A C 1
ATOM 1251 O O . ARG A 1 156 ? -8.712 1.711 24.754 1.00 92.81 156 ARG A O 1
ATOM 1258 N N . PHE A 1 157 ? -9.483 -0.270 25.450 1.00 93.19 157 PHE A N 1
ATOM 1259 C CA . PHE A 1 157 ? -9.146 -0.955 24.208 1.00 93.19 157 PHE A CA 1
ATO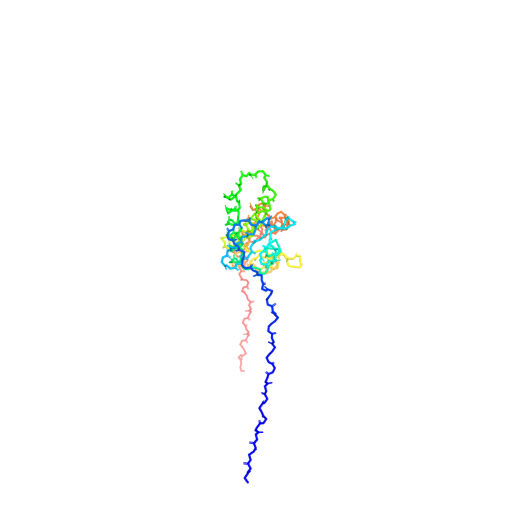M 1260 C C . PHE A 1 157 ? -9.979 -0.447 23.020 1.00 93.19 157 PHE A C 1
ATOM 1262 O O . PHE A 1 157 ? -9.425 -0.166 21.959 1.00 93.19 157 PHE A O 1
ATOM 1269 N N . LEU A 1 158 ? -11.291 -0.268 23.209 1.00 93.88 158 LEU A N 1
ATOM 1270 C CA . LEU A 1 158 ? -12.198 0.329 22.223 1.00 93.88 158 LEU A CA 1
ATOM 1271 C C . LEU A 1 158 ? -11.831 1.773 21.873 1.00 93.88 158 LEU A C 1
ATOM 1273 O O . LEU A 1 158 ? -11.857 2.129 20.699 1.00 93.88 158 LEU A O 1
ATOM 1277 N N . GLU A 1 159 ? -11.426 2.584 22.851 1.00 93.44 159 GLU A N 1
ATOM 1278 C CA . GLU A 1 159 ? -10.888 3.933 22.610 1.00 93.44 159 GLU A CA 1
ATOM 1279 C C . GLU A 1 159 ? -9.617 3.886 21.740 1.00 93.44 159 GLU A C 1
ATOM 1281 O O . GLU A 1 159 ? -9.449 4.685 20.812 1.00 93.44 159 GLU A O 1
ATOM 1286 N N . GLY A 1 160 ? -8.751 2.894 21.969 1.00 92.62 160 GLY A N 1
ATOM 1287 C CA . GLY A 1 160 ? -7.588 2.624 21.123 1.00 92.62 160 GLY A CA 1
ATOM 1288 C C . GLY A 1 160 ? -7.965 2.239 19.688 1.00 92.62 160 GLY A C 1
ATOM 1289 O O . GLY A 1 160 ? -7.406 2.792 18.739 1.00 92.62 160 GLY A O 1
ATOM 1290 N N . LEU A 1 161 ? -8.938 1.337 19.507 1.00 94.12 161 LEU A N 1
ATOM 1291 C CA . LEU A 1 161 ? -9.456 0.977 18.179 1.00 94.12 161 LEU A CA 1
ATOM 1292 C C . LEU A 1 161 ? -10.073 2.190 17.474 1.00 94.12 161 LEU A C 1
ATOM 1294 O O . LEU A 1 161 ? -9.743 2.447 16.319 1.00 94.12 161 LEU A O 1
ATOM 1298 N N . LYS A 1 162 ? -10.888 2.983 18.177 1.00 94.25 162 LYS A N 1
ATOM 1299 C CA . LYS A 1 162 ? -11.474 4.229 17.664 1.00 94.25 162 LYS A CA 1
ATOM 1300 C C . LYS A 1 162 ? -10.405 5.187 17.142 1.00 94.25 162 LYS A C 1
ATOM 1302 O O . LYS A 1 162 ? -10.555 5.753 16.063 1.00 94.25 162 LYS A O 1
ATOM 1307 N N . THR A 1 163 ? -9.323 5.360 17.898 1.00 92.12 163 THR A N 1
ATOM 1308 C CA . THR A 1 163 ? -8.215 6.250 17.523 1.00 92.12 163 THR A CA 1
ATOM 1309 C C . THR A 1 163 ? -7.533 5.770 16.243 1.00 92.12 163 THR A C 1
ATOM 1311 O O . THR A 1 163 ? -7.283 6.564 15.340 1.00 92.12 163 THR A O 1
ATOM 1314 N N . LYS A 1 164 ? -7.296 4.461 16.119 1.00 91.44 164 LYS A N 1
ATOM 1315 C CA . LYS A 1 164 ? -6.719 3.865 14.906 1.00 91.44 164 LYS A CA 1
ATOM 1316 C C . LYS A 1 164 ? -7.646 3.995 13.697 1.00 91.44 164 LYS A C 1
ATOM 1318 O O . LYS A 1 164 ? -7.179 4.358 12.625 1.00 91.44 164 LYS A O 1
ATOM 1323 N N . LEU A 1 165 ? -8.951 3.776 13.866 1.00 93.00 165 LEU A N 1
ATOM 1324 C CA . LEU A 1 165 ? -9.932 3.991 12.796 1.00 93.00 165 LEU A CA 1
ATOM 1325 C C . LEU A 1 165 ? -9.953 5.462 12.349 1.00 93.00 165 LEU A C 1
ATOM 1327 O O . LEU A 1 165 ? -9.942 5.727 11.153 1.00 93.00 165 LEU A O 1
ATOM 1331 N N . ALA A 1 166 ? -9.875 6.423 13.277 1.00 90.94 166 ALA A N 1
ATOM 1332 C CA . ALA A 1 166 ? -9.773 7.843 12.924 1.00 90.94 166 ALA A CA 1
ATOM 1333 C C . ALA A 1 166 ? -8.517 8.164 12.100 1.00 90.94 166 ALA A C 1
ATOM 1335 O O . ALA A 1 166 ? -8.572 8.995 11.198 1.00 90.94 166 ALA A O 1
ATOM 1336 N N . LEU A 1 167 ? -7.386 7.517 12.397 1.00 88.12 167 LEU A N 1
ATOM 1337 C CA . LEU A 1 167 ? -6.162 7.672 11.609 1.00 88.12 167 LEU A CA 1
ATOM 1338 C C . LEU A 1 167 ? -6.331 7.115 10.189 1.00 88.12 167 LEU A C 1
ATOM 1340 O O . LEU A 1 167 ? -5.906 7.766 9.240 1.00 88.12 167 LEU A O 1
ATOM 1344 N N . ILE A 1 168 ? -7.014 5.977 10.035 1.00 87.88 168 ILE A N 1
ATOM 1345 C CA . ILE A 1 168 ? -7.355 5.412 8.720 1.00 87.88 168 ILE A CA 1
ATOM 1346 C C . ILE A 1 168 ? -8.261 6.373 7.936 1.00 87.88 168 ILE A C 1
ATOM 1348 O O . ILE A 1 168 ? -8.003 6.618 6.764 1.00 87.88 168 ILE A O 1
ATOM 1352 N N . LEU A 1 169 ? -9.269 6.975 8.579 1.00 89.19 169 LEU A N 1
ATOM 1353 C CA . LEU A 1 169 ? -10.191 7.927 7.936 1.00 89.19 169 LEU A CA 1
ATOM 1354 C C . LEU A 1 169 ? -9.536 9.244 7.509 1.00 89.19 169 LEU A C 1
ATOM 1356 O O . LEU A 1 169 ? -10.031 9.909 6.602 1.00 89.19 169 LEU A O 1
ATOM 1360 N N . ARG A 1 170 ? -8.433 9.638 8.153 1.00 86.38 170 ARG A N 1
ATOM 1361 C CA . ARG A 1 170 ? -7.659 10.826 7.763 1.00 86.38 170 ARG A CA 1
ATOM 1362 C C . ARG A 1 170 ? -6.828 10.603 6.504 1.00 86.38 170 ARG A C 1
ATOM 1364 O O . ARG A 1 170 ? -6.423 11.586 5.889 1.00 86.38 170 ARG A O 1
ATOM 1371 N N . ASN A 1 171 ? -6.552 9.351 6.141 1.00 79.06 171 ASN A N 1
ATOM 1372 C CA . ASN A 1 171 ? -5.771 9.033 4.958 1.00 79.06 171 ASN A CA 1
ATOM 1373 C C . ASN A 1 171 ? -6.699 8.841 3.737 1.00 79.06 171 ASN A C 1
ATOM 1375 O O . ASN A 1 171 ? -7.497 7.898 3.729 1.00 79.06 171 ASN A O 1
ATOM 1379 N N . PRO A 1 172 ? -6.603 9.690 2.694 1.00 75.94 172 PRO A N 1
ATOM 1380 C CA . PRO A 1 172 ? -7.434 9.566 1.494 1.00 75.94 172 PRO A CA 1
ATOM 1381 C C . PRO A 1 172 ? -7.177 8.273 0.700 1.00 75.94 172 PRO A C 1
ATOM 1383 O O . PRO A 1 172 ? -8.044 7.847 -0.059 1.00 75.94 172 PRO A O 1
ATOM 1386 N N . ASP A 1 173 ? -6.048 7.591 0.917 1.00 76.06 173 ASP A N 1
ATOM 1387 C CA . ASP A 1 173 ? -5.660 6.375 0.185 1.00 76.06 173 ASP A CA 1
ATOM 1388 C C . ASP A 1 173 ? -6.556 5.147 0.483 1.00 76.06 173 ASP A C 1
ATOM 1390 O O . ASP A 1 173 ? -6.372 4.062 -0.078 1.00 76.06 173 ASP A O 1
ATOM 1394 N N . HIS A 1 174 ? -7.533 5.280 1.385 1.00 80.06 174 HIS A N 1
ATOM 1395 C CA . HIS A 1 174 ? -8.370 4.189 1.892 1.00 80.06 174 HIS A CA 1
ATOM 1396 C C . HIS A 1 174 ? -9.840 4.240 1.437 1.00 80.06 174 HIS A C 1
ATOM 1398 O O . HIS A 1 174 ? -10.700 3.635 2.078 1.00 80.06 174 HIS A O 1
ATOM 1404 N N . GLU A 1 175 ? -10.147 4.876 0.299 1.00 80.12 175 GLU A N 1
ATOM 1405 C CA . GLU A 1 175 ? -11.526 5.009 -0.215 1.00 80.12 175 GLU A CA 1
ATOM 1406 C C . GLU A 1 175 ? -12.328 3.698 -0.237 1.00 80.12 175 GLU A C 1
ATOM 1408 O O . GLU A 1 175 ? -13.481 3.669 0.189 1.00 80.12 175 GLU A O 1
ATOM 1413 N N . LYS A 1 176 ? -11.714 2.587 -0.665 1.00 83.75 176 LYS A N 1
ATOM 1414 C CA . LYS A 1 176 ? -12.401 1.287 -0.802 1.00 83.75 176 LYS A CA 1
ATOM 1415 C C . LYS A 1 176 ? -12.968 0.740 0.509 1.00 83.75 176 LYS A C 1
ATOM 1417 O O . LYS A 1 176 ? -13.936 -0.010 0.478 1.00 83.75 176 LYS A O 1
ATOM 1422 N N . ILE A 1 177 ? -12.346 1.074 1.637 1.00 88.44 177 ILE A N 1
ATOM 1423 C CA . ILE A 1 177 ? -12.760 0.611 2.969 1.00 88.44 177 ILE A CA 1
ATOM 1424 C C . ILE A 1 177 ? -13.419 1.717 3.789 1.00 88.44 177 ILE A C 1
ATOM 1426 O O . ILE A 1 177 ? -13.901 1.453 4.887 1.00 88.44 177 ILE A O 1
ATOM 1430 N N . ARG A 1 178 ? -13.453 2.945 3.263 1.00 91.06 178 ARG A N 1
ATOM 1431 C CA . ARG A 1 178 ? -13.848 4.142 3.999 1.00 91.06 178 ARG A CA 1
ATOM 1432 C C . ARG A 1 178 ? -15.214 3.990 4.654 1.00 91.06 178 ARG A C 1
ATOM 1434 O O . ARG A 1 178 ? -15.306 4.151 5.862 1.00 91.06 178 ARG A O 1
ATOM 1441 N N . LYS A 1 179 ? -16.225 3.568 3.889 1.00 92.31 179 LYS A N 1
ATOM 1442 C CA . LYS A 1 179 ? -17.587 3.356 4.401 1.00 92.31 179 LYS A CA 1
ATOM 1443 C C . LYS A 1 179 ? -17.615 2.387 5.589 1.00 92.31 179 LYS A C 1
ATOM 1445 O O . LYS A 1 179 ? -18.199 2.687 6.620 1.00 92.31 179 LYS A O 1
ATOM 1450 N N . THR A 1 180 ? -16.937 1.245 5.474 1.00 93.31 180 THR A N 1
ATOM 1451 C CA . THR A 1 180 ? -16.862 0.248 6.556 1.00 93.31 180 THR A CA 1
ATOM 1452 C C . THR A 1 180 ? -16.153 0.799 7.793 1.00 93.31 180 THR A C 1
ATOM 1454 O O . THR A 1 180 ? -16.551 0.505 8.916 1.00 93.31 180 THR A O 1
ATOM 1457 N N . VAL A 1 181 ? -15.097 1.591 7.603 1.00 94.00 181 VAL A N 1
ATOM 1458 C CA . VAL A 1 181 ? -14.347 2.214 8.701 1.00 94.00 181 VAL A CA 1
ATOM 1459 C C . VAL A 1 181 ? -15.170 3.316 9.376 1.00 94.00 181 VAL A C 1
ATOM 1461 O O . VAL A 1 181 ? -15.128 3.412 10.600 1.00 94.00 181 VAL A O 1
ATOM 1464 N N . GLU A 1 182 ? -15.931 4.108 8.615 1.00 95.44 182 GLU A N 1
ATOM 1465 C CA . GLU A 1 182 ? -16.854 5.134 9.127 1.00 95.44 182 GLU A CA 1
ATOM 1466 C C . GLU A 1 182 ? -17.954 4.497 9.981 1.00 95.44 182 GLU A C 1
ATOM 1468 O O . GLU A 1 182 ? -18.091 4.859 11.147 1.00 95.44 182 GLU A O 1
ATOM 1473 N N . GLU A 1 183 ? -18.635 3.470 9.463 1.00 95.50 183 GLU A N 1
ATOM 1474 C CA . GLU A 1 183 ? -19.647 2.706 10.209 1.00 95.50 183 GLU A CA 1
ATOM 1475 C C . GLU A 1 183 ? -19.080 2.166 11.533 1.00 95.50 183 GLU A C 1
ATOM 1477 O O . GLU A 1 183 ? -19.656 2.360 12.601 1.00 95.50 183 GLU A O 1
ATOM 1482 N N . LEU A 1 184 ? -17.901 1.534 11.495 1.00 95.81 184 LEU A N 1
ATOM 1483 C CA . LEU A 1 184 ? -17.242 1.020 12.698 1.00 95.81 184 LEU A CA 1
ATOM 1484 C C . LEU A 1 184 ? -16.858 2.125 13.686 1.00 95.81 184 LEU A C 1
ATOM 1486 O O . LEU A 1 184 ? -16.945 1.933 14.900 1.00 95.81 184 LEU A O 1
ATOM 1490 N N . TYR A 1 185 ? -16.395 3.267 13.185 1.00 96.19 185 TYR A N 1
ATOM 1491 C CA . TYR A 1 185 ? -16.014 4.404 14.012 1.00 96.19 185 TYR A CA 1
ATOM 1492 C C . TYR A 1 185 ? -17.222 5.004 14.740 1.00 96.19 185 TYR A C 1
ATOM 1494 O O . TYR A 1 185 ? -17.130 5.335 15.931 1.00 96.19 185 TYR A O 1
ATOM 1502 N N . GLU A 1 186 ? -18.347 5.128 14.039 1.00 96.00 186 GLU A N 1
ATOM 1503 C CA . GLU A 1 186 ? -19.615 5.601 14.586 1.00 96.00 186 GLU A CA 1
ATOM 1504 C C . GLU A 1 186 ? -20.167 4.615 15.615 1.00 96.00 186 GLU A C 1
ATOM 1506 O O . GLU A 1 186 ? -20.372 5.012 16.763 1.00 96.00 186 GLU A O 1
ATOM 1511 N N . GLU A 1 187 ? -20.260 3.325 15.275 1.00 94.69 187 GLU A N 1
ATOM 1512 C CA . GLU A 1 187 ? -20.726 2.269 16.184 1.00 94.69 187 GLU A CA 1
ATOM 1513 C C . GLU A 1 187 ? -19.932 2.254 17.502 1.00 94.69 187 GLU A C 1
ATOM 1515 O O . GLU A 1 187 ? -20.503 2.192 18.593 1.00 94.69 187 GLU A O 1
ATOM 1520 N N . ILE A 1 188 ? -18.600 2.353 17.427 1.00 95.31 188 ILE A N 1
ATOM 1521 C CA . ILE A 1 188 ? -17.742 2.419 18.617 1.00 95.31 188 ILE A CA 1
ATOM 1522 C C . ILE A 1 188 ? -17.979 3.714 19.401 1.00 95.31 188 ILE A C 1
ATOM 1524 O O . ILE A 1 188 ? -17.971 3.713 20.633 1.00 95.31 188 ILE A O 1
ATOM 1528 N N . THR A 1 189 ? -18.162 4.838 18.708 1.00 94.44 189 THR A N 1
ATOM 1529 C CA . THR A 1 189 ? -18.385 6.136 19.351 1.00 94.44 189 THR A CA 1
ATOM 1530 C C . THR A 1 189 ? -19.705 6.169 20.109 1.00 94.44 189 THR A C 1
ATOM 1532 O O . THR A 1 189 ? -19.742 6.693 21.223 1.00 94.44 189 THR A O 1
ATOM 1535 N N . GLU A 1 190 ? -20.766 5.616 19.536 1.00 93.25 190 GLU A N 1
ATOM 1536 C CA . GLU A 1 190 ? -22.061 5.473 20.197 1.00 93.25 190 GLU A CA 1
ATOM 1537 C C . GLU A 1 190 ? -21.971 4.540 21.403 1.00 93.25 190 GLU A C 1
ATOM 1539 O O . GLU A 1 190 ? -22.411 4.891 22.500 1.00 93.25 190 GLU A O 1
ATOM 1544 N N . GLU A 1 191 ? -21.313 3.392 21.241 1.00 91.56 191 GLU A N 1
ATOM 1545 C CA . GLU A 1 191 ? -21.158 2.419 22.316 1.00 91.56 191 GLU A CA 1
ATOM 1546 C C . GLU A 1 191 ? -20.414 3.030 23.520 1.00 91.56 191 GLU A C 1
ATOM 1548 O O . GLU A 1 191 ? -20.877 2.924 24.658 1.00 91.56 191 GLU A O 1
ATOM 1553 N N . LEU A 1 192 ? -19.321 3.762 23.275 1.00 91.00 192 LEU A N 1
ATOM 1554 C CA . LEU A 1 192 ? -18.548 4.451 24.316 1.00 91.00 192 LEU A CA 1
ATOM 1555 C C . LEU A 1 192 ? -19.317 5.597 25.000 1.00 91.00 192 LEU A C 1
ATOM 1557 O O . LEU A 1 192 ? -19.047 5.889 26.168 1.00 91.00 192 LEU A O 1
ATOM 1561 N N . LYS A 1 193 ? -20.263 6.244 24.302 1.00 88.56 193 LYS A N 1
ATOM 1562 C CA . LYS A 1 193 ? -21.160 7.267 24.877 1.00 88.56 193 LYS A CA 1
ATOM 1563 C C . LYS A 1 193 ? -22.255 6.644 25.748 1.00 88.56 193 LYS A C 1
ATOM 1565 O O . LYS A 1 193 ? -22.609 7.212 26.774 1.00 88.56 193 LYS A O 1
ATOM 1570 N N . SER A 1 194 ? -22.780 5.488 25.343 1.00 77.12 194 SER A N 1
ATOM 1571 C CA . SER A 1 194 ? -23.912 4.815 25.999 1.00 77.12 194 SER A CA 1
ATOM 1572 C C . SER A 1 194 ? -23.543 4.037 27.272 1.00 77.12 194 SER A C 1
ATOM 1574 O O . SER A 1 194 ? -24.417 3.678 28.062 1.00 77.12 194 SER A O 1
ATOM 1576 N N . GLY A 1 195 ? -22.258 3.734 27.477 1.00 63.00 195 GLY A N 1
ATOM 1577 C CA . GLY A 1 195 ? -21.792 2.897 28.578 1.00 63.00 195 GLY A CA 1
ATOM 1578 C C . GLY A 1 195 ? -21.040 3.667 29.659 1.00 63.00 195 GLY A C 1
ATOM 1579 O O . GLY A 1 195 ? -19.830 3.860 29.543 1.00 63.00 195 GLY A O 1
ATOM 1580 N N . SER A 1 196 ? -21.701 3.992 30.774 1.00 54.75 196 SER A N 1
ATOM 1581 C CA . SER A 1 196 ? -20.987 4.031 32.059 1.00 54.75 196 SER A CA 1
ATOM 1582 C C . SER A 1 196 ? -20.540 2.600 32.387 1.00 54.75 196 SER A C 1
ATOM 1584 O O . SER A 1 196 ? -21.343 1.677 32.210 1.00 54.75 196 SER A O 1
ATOM 1586 N N . PRO A 1 197 ? -19.285 2.363 32.812 1.00 57.50 197 PRO A N 1
ATOM 1587 C CA . PRO A 1 197 ? -18.848 1.030 33.207 1.00 57.50 197 PRO A CA 1
ATOM 1588 C C . PRO A 1 197 ? -19.731 0.557 34.362 1.00 57.50 197 PRO A C 1
ATOM 1590 O O . PRO A 1 197 ? -19.692 1.113 35.457 1.00 57.50 197 PRO A O 1
ATOM 1593 N N . SER A 1 198 ? -20.570 -0.447 34.113 1.00 52.84 198 SER A N 1
ATOM 1594 C CA . SER A 1 198 ? -21.308 -1.107 35.181 1.00 52.84 198 SER A CA 1
ATOM 1595 C C . SER A 1 198 ? -20.281 -1.777 36.088 1.00 52.84 198 SER A C 1
ATOM 1597 O O . SER A 1 198 ? -19.519 -2.633 35.624 1.00 52.84 198 SER A O 1
ATOM 1599 N N . SER A 1 199 ? -20.241 -1.362 37.356 1.00 47.25 199 SER A N 1
ATOM 1600 C CA . SER A 1 199 ? -19.450 -1.991 38.413 1.00 47.25 199 SER A CA 1
ATOM 1601 C C . SER A 1 199 ? -19.519 -3.517 38.306 1.00 47.25 199 SER A C 1
ATOM 1603 O O . SER A 1 199 ? -20.579 -4.052 37.974 1.00 47.25 199 SER A O 1
ATOM 1605 N N . PRO A 1 200 ? -18.416 -4.238 38.570 1.00 49.56 200 PRO A N 1
ATOM 1606 C CA . PRO A 1 200 ? -18.400 -5.684 38.434 1.00 49.56 200 PRO A CA 1
ATOM 1607 C C . PRO A 1 200 ? -19.492 -6.269 39.327 1.00 49.56 200 PRO A C 1
ATOM 1609 O O . PRO A 1 200 ? -19.464 -6.082 40.544 1.00 49.56 200 PRO A O 1
ATOM 1612 N N . THR A 1 201 ? -20.451 -6.973 38.728 1.00 44.75 201 THR A N 1
ATOM 1613 C CA . THR A 1 201 ? -21.429 -7.777 39.458 1.00 44.75 201 THR A CA 1
ATOM 1614 C C . THR A 1 201 ? -20.667 -8.896 40.162 1.00 44.75 201 THR A C 1
ATOM 1616 O O . THR A 1 201 ? -20.424 -9.972 39.621 1.00 44.75 201 THR A O 1
ATOM 1619 N N . ARG A 1 202 ? -20.198 -8.603 41.374 1.00 52.12 202 ARG A N 1
ATOM 1620 C CA . ARG A 1 202 ? -19.723 -9.591 42.329 1.00 52.12 202 ARG A CA 1
ATOM 1621 C C . ARG A 1 202 ? -20.965 -10.272 42.882 1.00 52.12 202 ARG A C 1
ATOM 1623 O O . ARG A 1 202 ? -21.743 -9.619 43.564 1.00 52.12 202 ARG A O 1
ATOM 1630 N N . THR A 1 203 ? -21.145 -11.552 42.581 1.00 42.84 203 THR A N 1
ATOM 1631 C CA . THR A 1 203 ? -21.639 -12.583 43.513 1.00 42.84 203 THR A CA 1
ATOM 1632 C C . THR A 1 203 ? -21.713 -13.920 42.774 1.00 42.84 203 THR A C 1
ATOM 1634 O O . THR A 1 203 ? -22.648 -14.193 42.034 1.00 42.84 203 THR A O 1
ATOM 1637 N N . LEU A 1 204 ? -20.724 -14.784 43.002 1.00 54.59 204 LEU A N 1
ATOM 1638 C CA . LEU A 1 204 ? -21.048 -16.193 43.192 1.00 54.59 204 LEU A CA 1
ATOM 1639 C C . LEU A 1 204 ? -21.192 -16.368 44.710 1.00 54.59 204 LEU A C 1
ATOM 1641 O O . LEU A 1 204 ? -20.276 -15.955 45.431 1.00 54.59 204 LEU A O 1
ATOM 1645 N N . PRO A 1 205 ? -22.328 -16.875 45.216 1.00 55.34 205 PRO A N 1
ATOM 1646 C CA . PRO A 1 205 ? -22.462 -17.180 46.632 1.00 55.34 205 PRO A CA 1
ATOM 1647 C C . PRO A 1 205 ? -21.446 -18.263 47.005 1.00 55.34 205 PRO A C 1
ATOM 1649 O O . PRO A 1 205 ? -21.243 -19.223 46.260 1.00 55.34 205 PRO A O 1
ATOM 1652 N N . ALA A 1 206 ? -20.776 -18.079 48.143 1.00 62.06 206 ALA A N 1
ATOM 1653 C CA . ALA A 1 206 ? -19.893 -19.096 48.692 1.00 62.06 206 ALA A CA 1
ATOM 1654 C C . ALA A 1 206 ? -20.699 -20.388 48.935 1.00 62.06 206 ALA A C 1
ATOM 1656 O O . ALA A 1 206 ? -21.832 -20.303 49.421 1.00 62.06 206 ALA A O 1
ATOM 1657 N N . PRO A 1 207 ? -20.156 -21.568 48.590 1.00 65.81 207 PRO A N 1
ATOM 1658 C CA . PRO A 1 207 ? -20.843 -22.826 48.833 1.00 65.81 207 PRO A CA 1
ATOM 1659 C C . PRO A 1 207 ? -21.040 -23.017 50.345 1.00 65.81 207 PRO A C 1
ATOM 1661 O O . PRO A 1 207 ? -20.133 -22.697 51.120 1.00 65.81 207 PRO A O 1
ATOM 1664 N N . PRO A 1 208 ? -22.211 -23.510 50.784 1.00 63.56 208 PRO A N 1
ATOM 1665 C CA . PRO A 1 208 ? -22.482 -23.710 52.197 1.00 63.56 208 PRO A CA 1
ATOM 1666 C C . PRO A 1 208 ? -21.491 -24.723 52.770 1.00 63.56 208 PRO A C 1
ATOM 1668 O O . PRO A 1 208 ? -21.315 -25.819 52.238 1.00 63.56 208 PRO A O 1
ATOM 1671 N N . HIS A 1 209 ? -20.837 -24.338 53.863 1.00 64.19 209 HIS A N 1
ATOM 1672 C CA . HIS A 1 209 ? -20.029 -25.240 54.667 1.00 64.19 209 HIS A CA 1
ATOM 1673 C C . HIS A 1 209 ? -20.929 -26.377 55.170 1.00 64.19 209 HIS A C 1
ATOM 1675 O O . HIS A 1 209 ? -21.792 -26.159 56.020 1.00 64.19 209 HIS A O 1
ATOM 1681 N N . LEU A 1 210 ? -20.744 -27.588 54.643 1.00 54.09 210 LEU A N 1
ATOM 1682 C CA . LEU A 1 210 ? -21.303 -28.800 55.236 1.00 54.09 210 LEU A CA 1
ATOM 1683 C C . LEU A 1 210 ? -20.503 -29.107 56.503 1.00 54.09 210 LEU A C 1
ATOM 1685 O O . LEU A 1 210 ? -19.475 -29.776 56.467 1.00 54.09 210 LEU A O 1
ATOM 1689 N N . GLY A 1 211 ? -20.957 -28.539 57.617 1.00 62.19 211 GLY A N 1
ATOM 1690 C CA . GLY A 1 211 ? -20.557 -28.957 58.949 1.00 62.19 211 GLY A CA 1
ATOM 1691 C C . GLY A 1 211 ? -21.463 -30.081 59.435 1.00 62.19 211 GLY A C 1
ATOM 1692 O O . GLY A 1 211 ? -22.592 -29.811 59.838 1.00 62.19 211 GLY A O 1
ATOM 1693 N N . ARG A 1 212 ? -20.956 -31.314 59.400 1.00 48.28 212 ARG A N 1
ATOM 1694 C CA . ARG A 1 212 ? -20.879 -32.266 60.523 1.00 48.28 212 ARG A CA 1
ATOM 1695 C C . ARG A 1 212 ? -20.311 -33.593 60.044 1.00 48.28 212 ARG A C 1
ATOM 1697 O O . ARG A 1 212 ? -20.817 -34.109 59.028 1.00 48.28 212 ARG A O 1
#

Radius of gyration: 31.27 Å; chains: 1; bounding box: 72×79×90 Å

Sequence (212 aa):
MSRTRDISSKGRVSRPLGRPSYPAPLPGLDRDLTYYREGMRWSFSGGKILLDGYDVNELISNPNAEIGMWLGIAGGLDDYRKKVVKEARDHNQFVRFEAVIEALLGKVFGRLKKVYDEKTSGITWSMEKGQFILNGINVRSFLALYRVKRTEKARRFLEGLKTKLALILRNPDHEKIRKTVEELYEEITEELKSGSPSSPTRTLPAPPHLGR

pLDDT: mean 77.98, std 18.31, range [35.59, 96.19]